Protein 3RUT (pdb70)

Secondary structure (DSSP, 8-state):
---HHHHHHHHHHHHHHTS--S-HHHHTHHHHS---HHHHHHHHHHHHHHHHHHHHHHHHTSTTGGGS-HHHHHHHHHHHHHHHHHHHHHHHHHTT-TTTTHHHHHHHHHTSS--HHHHHHHHHHHHHHHTT---HHHHHHHHHHHHT-TTSTT-S-HHHHHHHHHHHHHHHHHHHHHH--S-TTHHHHHHHHHHHHHHHHHHHHHHHHHHHTTT----HHHHHHTT--/--HHHHHHHT-

Radius of gyration: 17.74 Å; Cα contacts (8 Å, |Δi|>4): 229; chains: 2; bounding box: 47×51×34 Å

Sequence (240 aa):
ELTPDQQTLLHFIMDSYNKQRMPQEITNKILKEEFSAEENFLILTEMATNHVQVLVEFTKKLPGFQTLDHEDQIALLKGSAVEAMFLRSAEIFNKKLPSGHSDLLEERIRNSGISDEYITPMFSFYKSIGELKMTQEEYALLTAIVILSPDRQYIKDREAVEKLQEPLLDVLQKLCKIHQPENPQHFACLLGRLTELRTFNHHHAEMLMSWRVNDHKFTPLLCEIWDVQDHQLLRYLLDK

B-factor: mean 48.4, std 12.81, range [2.0, 88.51]

Organism: Homo sapiens (NCBI:txid9606)

CATH classification: 1.10.565.10

Nearest PDB structures (foldseek):
  3rut-assembly1_A  TM=1.004E+00  e=1.090E-30  Homo sapiens
  3p88-assembly1_A  TM=9.982E-01  e=1.981E-27  Homo sapiens
  3dct-assembly1_A  TM=9.958E-01  e=1.981E-27  Homo sapiens
  3hc6-assembly1_A  TM=9.930E-01  e=3.888E-27  Homo sapiens
  8hd3-assembly1_A  TM=9.584E-01  e=4.403E-26  Homo sapiens

Foldseek 3Di:
DDDPVLVVLLVLLVVLLPPPQPDLVLLCCLPPPDQALASLQVSVLSSLLSVLVSLLSSCVSQPCLVVDDPQQSLQLSLLQSQLLVLLVLLCCQQVVDPSNVNVSNLSSVVRHQFDPVLNVLSVVLSVVVSVLVDDVSLSRLLSNLSSLQLVTPPHDPSVSSVVSNVSSLVSNLVCCVVVPVVDSCSSVVSVVVSVVSVVNSVCVVVRVVSQVVVVHDRDPRVCSSHVVD/DPVVVVVVVVD

Structure (mmCIF, N/CA/C/O backbone):
data_3RUT
#
_entry.id   3RUT
#
_cell.length_a   158.274
_cell.length_b   158.274
_cell.length_c   158.274
_cell.angle_alpha   90.000
_cell.angle_beta   90.000
_cell.angle_gamma   90.000
#
_symmetry.space_group_name_H-M   'F 2 3'
#
lo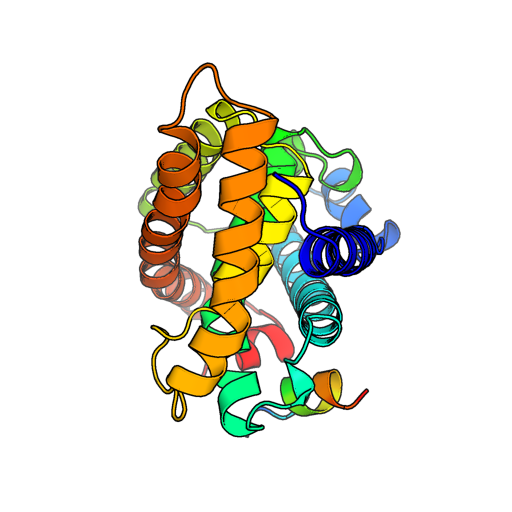op_
_entity.id
_entity.type
_entity.pdbx_description
1 polymer 'Bile acid receptor'
2 polymer 'Nuclear receptor coactivator 1'
3 non-polymer 'SULFATE ION'
4 non-polymer '6-(4-{[3-(2,6-dichlorophenyl)-5-(propan-2-yl)-1,2-oxazol-4-yl]methoxy}phenyl)-1-benzothiophene-3-carboxylic acid'
5 water water
#
loop_
_atom_site.group_PDB
_atom_site.id
_atom_site.type_symbol
_atom_site.label_atom_id
_atom_site.label_alt_id
_atom_site.label_comp_id
_atom_site.label_asym_id
_atom_site.label_entity_id
_atom_site.label_seq_id
_atom_site.pdbx_PDB_ins_code
_atom_site.Cartn_x
_atom_site.Cartn_y
_atom_site.Cartn_z
_atom_site.occupancy
_atom_site.B_iso_or_equiv
_atom_site.auth_seq_id
_atom_site.auth_comp_id
_atom_site.auth_asym_id
_atom_site.auth_atom_id
_atom_site.pdbx_PDB_model_num
ATOM 1 N N . GLU A 1 1 ? -14.981 20.617 -29.912 1.00 88.33 244 GLU A N 1
ATOM 2 C CA . GLU A 1 1 ? -14.687 21.780 -29.028 1.00 88.33 244 GLU A CA 1
ATOM 3 C C . GLU A 1 1 ? -14.168 21.313 -27.667 1.00 88.33 244 GLU A C 1
ATOM 4 O O . GLU A 1 1 ? -14.660 20.323 -27.125 1.00 88.38 244 GLU A O 1
ATOM 6 N N . LEU A 1 2 ? -13.174 22.029 -27.135 1.00 88.31 245 LEU A N 1
ATOM 7 C CA . LEU A 1 2 ? -12.631 21.811 -25.778 1.00 88.31 245 LEU A CA 1
ATOM 8 C C . LEU A 1 2 ? -11.948 20.449 -25.565 1.00 88.15 245 LEU A C 1
ATOM 9 O O . LEU A 1 2 ? -12.601 19.476 -25.190 1.00 88.22 245 LEU A O 1
ATOM 14 N N . THR A 1 3 ? -10.636 20.389 -25.787 1.00 87.95 246 THR A N 1
ATOM 15 C CA . THR A 1 3 ? -9.848 19.201 -25.432 1.00 87.81 246 THR A CA 1
ATOM 16 C C . THR A 1 3 ? -9.313 19.426 -24.012 1.00 87.69 246 THR A C 1
ATOM 17 O O . THR A 1 3 ? -9.451 20.527 -23.479 1.00 87.63 246 THR A O 1
ATOM 21 N N . PRO A 1 4 ? -8.724 18.389 -23.382 1.00 87.62 247 PRO A N 1
ATOM 22 C CA . PRO A 1 4 ? -8.292 18.565 -21.990 1.00 87.55 247 PRO A CA 1
ATOM 23 C C . PRO A 1 4 ? -7.027 19.414 -21.837 1.00 87.40 247 PRO A C 1
ATOM 24 O O . PRO A 1 4 ? -6.905 20.153 -20.857 1.00 87.41 247 PRO A O 1
ATOM 28 N N . ASP A 1 5 ? -6.106 19.311 -22.797 1.00 87.17 248 ASP A N 1
ATOM 29 C CA . ASP A 1 5 ? -4.895 20.143 -22.812 1.00 87.00 248 ASP A CA 1
ATOM 30 C C . ASP A 1 5 ? -5.172 21.600 -23.195 1.00 86.84 248 ASP A C 1
ATOM 31 O O . ASP A 1 5 ? -4.315 22.462 -23.001 1.00 86.79 248 ASP A O 1
ATOM 36 N N . GLN A 1 6 ? -6.355 21.861 -23.750 1.00 86.65 249 GLN A N 1
ATOM 37 C CA . GLN A 1 6 ? -6.777 23.218 -24.109 1.00 86.47 249 GLN A CA 1
ATOM 38 C C . GLN A 1 6 ? -7.561 23.890 -22.979 1.00 86.23 249 GLN A C 1
ATOM 39 O O . GLN A 1 6 ? -7.365 25.075 -22.706 1.00 86.36 249 GLN A O 1
ATOM 45 N N . GLN A 1 7 ? -8.450 23.137 -22.331 1.00 85.88 250 GLN A N 1
ATOM 46 C CA . GLN A 1 7 ? -9.183 23.637 -21.164 1.00 85.55 250 GLN A CA 1
ATOM 47 C C . GLN A 1 7 ? -8.216 23.973 -20.025 1.00 85.19 250 GLN A C 1
ATOM 48 O O . GLN A 1 7 ? -8.468 24.890 -19.240 1.00 85.09 250 GLN A O 1
ATOM 50 N N . THR A 1 8 ? -7.112 23.231 -19.946 1.00 84.76 251 THR A N 1
ATOM 51 C CA . THR A 1 8 ? -6.063 23.515 -18.968 1.00 84.51 251 THR A CA 1
ATOM 52 C C . THR A 1 8 ? -5.261 24.761 -19.363 1.00 84.18 251 THR A C 1
ATOM 53 O O . THR A 1 8 ? -4.967 25.607 -18.515 1.00 84.21 251 THR A O 1
ATOM 57 N N . LEU A 1 9 ? -4.934 24.870 -20.653 1.00 83.70 252 LEU A N 1
ATOM 58 C CA . LEU A 1 9 ? -4.131 25.977 -21.189 1.00 83.21 252 LEU A CA 1
ATOM 59 C C . LEU A 1 9 ? -4.807 27.328 -20.972 1.00 82.73 252 LEU A C 1
ATOM 60 O O . LEU A 1 9 ? -4.139 28.320 -20.693 1.00 82.69 252 LEU A O 1
ATOM 65 N N . LEU A 1 10 ? -6.132 27.349 -21.099 1.00 82.18 253 LEU A N 1
ATOM 66 C CA . LEU A 1 10 ? -6.922 28.573 -20.969 1.00 81.75 253 LEU A CA 1
ATOM 67 C C . LEU A 1 10 ? -7.007 29.089 -19.526 1.00 81.31 253 LEU A C 1
ATOM 68 O O . LEU A 1 10 ? -6.823 30.283 -19.283 1.00 81.30 253 LEU A O 1
ATOM 73 N N . HIS A 1 11 ? -7.288 28.200 -18.574 1.00 80.76 254 HIS A N 1
ATOM 74 C CA . HIS A 1 11 ? -7.517 28.622 -17.186 1.00 80.26 254 HIS A CA 1
ATOM 75 C C . HIS A 1 11 ? -6.214 29.019 -16.481 1.00 79.50 254 HIS A C 1
ATOM 76 O O . HIS A 1 11 ? -6.245 29.763 -15.499 1.00 79.44 254 HIS A O 1
ATOM 83 N N . PHE A 1 12 ? -5.082 28.522 -16.977 1.00 78.55 255 PHE A N 1
ATOM 84 C CA . PHE A 1 12 ? -3.773 29.030 -16.566 1.00 77.84 255 PHE A CA 1
ATOM 85 C C . PHE A 1 12 ? -3.561 30.442 -17.123 1.00 77.18 255 PHE A C 1
ATOM 86 O O . PHE A 1 12 ? -2.997 31.306 -16.448 1.00 77.19 255 PHE A O 1
ATOM 88 N N . ILE A 1 13 ? -4.024 30.669 -18.353 1.00 76.28 256 ILE A N 1
ATOM 89 C CA . ILE A 1 13 ? -3.913 31.979 -19.003 1.00 75.52 256 ILE A CA 1
ATOM 90 C C . ILE A 1 13 ? -4.863 33.019 -18.403 1.00 74.93 256 ILE A C 1
ATOM 91 O O . ILE A 1 13 ? -4.432 34.120 -18.057 1.00 75.05 256 ILE A O 1
ATOM 96 N N . MET A 1 14 ? -6.145 32.680 -18.281 1.00 74.02 257 MET A N 1
ATOM 97 C CA . MET A 1 14 ? -7.121 33.616 -17.714 1.00 73.34 257 MET A CA 1
ATOM 98 C C . MET A 1 14 ? -6.859 33.882 -16.229 1.00 72.69 257 M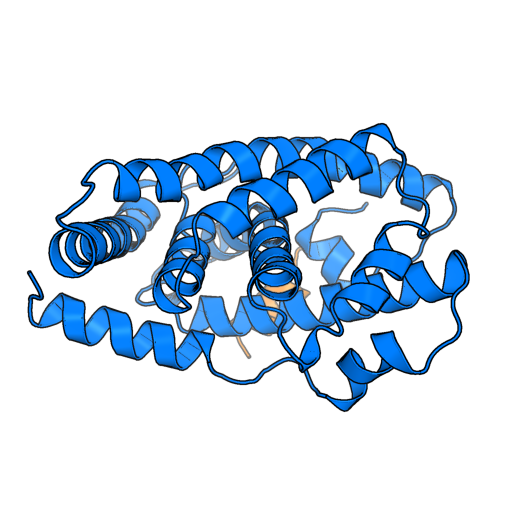ET A C 1
ATOM 99 O O . MET A 1 14 ? -7.344 34.871 -15.681 1.00 72.62 257 MET A O 1
ATOM 104 N N . ASP A 1 15 ? -6.105 32.992 -15.584 1.00 71.88 258 ASP A N 1
ATOM 105 C CA . ASP A 1 15 ? -5.622 33.220 -14.221 1.00 71.23 258 ASP A CA 1
ATOM 106 C C . ASP A 1 15 ? -4.577 34.340 -14.215 1.00 70.22 258 ASP A C 1
ATOM 107 O O . ASP A 1 15 ? -4.682 35.288 -13.433 1.00 70.02 258 ASP A O 1
ATOM 112 N N . SER A 1 16 ? -3.578 34.212 -15.092 1.00 69.08 259 SER A N 1
ATOM 113 C CA . SER A 1 16 ? -2.521 35.221 -15.258 1.00 68.12 259 SER A CA 1
ATOM 114 C C . SER A 1 16 ? -3.070 36.571 -15.703 1.00 67.06 259 SER A C 1
ATOM 115 O O . SER A 1 16 ? -2.652 37.609 -15.195 1.00 66.95 259 SER A O 1
ATOM 118 N N . TYR A 1 17 ? -4.006 36.546 -16.651 1.00 65.87 260 TYR A N 1
ATOM 119 C CA . TYR A 1 17 ? -4.584 37.769 -17.211 1.00 64.98 260 TYR A CA 1
ATOM 120 C C . TYR A 1 17 ? -5.454 38.527 -16.214 1.00 64.44 260 TYR A C 1
ATOM 121 O O . TYR A 1 17 ? -5.727 39.712 -16.402 1.00 64.24 260 TYR A O 1
ATOM 130 N N . ASN A 1 18 ? -5.895 37.843 -15.163 1.00 63.88 261 ASN A N 1
ATOM 131 C CA . ASN A 1 18 ? -6.748 38.460 -14.159 1.00 63.42 261 ASN A CA 1
ATOM 132 C C . ASN A 1 18 ? -5.990 38.812 -12.887 1.00 62.84 261 ASN A C 1
ATOM 133 O O . ASN A 1 18 ? -6.572 39.383 -11.963 1.00 62.79 261 ASN A O 1
ATOM 138 N N . LYS A 1 19 ? -4.701 38.469 -12.836 1.00 62.20 262 LYS A N 1
ATOM 139 C CA . LYS A 1 19 ? -3.851 38.847 -11.711 1.00 61.73 262 LYS A CA 1
ATOM 140 C C . LYS A 1 19 ? -3.795 40.377 -11.642 1.00 61.39 262 LYS A C 1
ATOM 141 O O . LYS A 1 19 ? -2.965 41.011 -12.315 1.00 61.54 262 LYS A O 1
ATOM 143 N N . GLN A 1 20 ? -4.705 40.951 -10.843 1.00 60.68 263 GLN A N 1
ATOM 144 C CA . GLN A 1 20 ? -4.871 42.405 -10.720 1.00 60.00 263 GLN A CA 1
ATOM 145 C C . GLN A 1 20 ? -3.551 43.062 -10.322 1.00 59.31 263 GLN A C 1
ATOM 146 O O . GLN A 1 20 ? -3.199 43.111 -9.140 1.00 59.21 263 GLN A O 1
ATOM 148 N N . ARG A 1 21 ? -2.841 43.570 -11.329 1.00 58.37 264 ARG A N 1
ATOM 149 C CA . ARG A 1 21 ? -1.446 43.965 -11.188 1.00 57.58 264 ARG A CA 1
ATOM 150 C C . ARG A 1 21 ? -1.257 45.473 -11.057 1.00 56.76 264 ARG A C 1
ATOM 151 O O . ARG A 1 21 ? -0.480 45.916 -10.213 1.00 56.78 264 ARG A O 1
ATOM 153 N N . MET A 1 22 ? -1.950 46.254 -11.887 1.00 55.76 265 MET A N 1
ATOM 154 C CA . MET A 1 22 ? -1.844 47.724 -11.832 1.00 54.99 265 MET A CA 1
ATOM 155 C C . MET A 1 22 ? -2.427 48.255 -10.519 1.00 54.11 265 MET A C 1
ATOM 156 O O . MET A 1 22 ? -3.643 48.207 -10.320 1.00 54.08 265 MET A O 1
ATOM 161 N N . PRO A 1 23 ? -1.565 48.766 -9.618 1.00 53.03 266 PRO A N 1
ATOM 162 C CA . PRO A 1 23 ? -2.071 49.224 -8.330 1.00 52.31 266 PRO A CA 1
ATOM 163 C C . PRO A 1 23 ? -3.080 50.355 -8.475 1.00 51.54 266 PRO A C 1
ATOM 164 O O . PRO A 1 23 ? -2.914 51.223 -9.330 1.00 51.34 266 PRO A O 1
ATOM 168 N N . GLN A 1 24 ? -4.111 50.335 -7.636 1.00 50.78 267 GLN A N 1
ATOM 169 C CA . GLN A 1 24 ? -5.178 51.335 -7.686 1.00 50.20 267 GLN A CA 1
ATOM 170 C C . GLN A 1 24 ? -4.630 52.730 -7.384 1.00 49.58 267 GLN A C 1
ATOM 171 O O . GLN A 1 24 ? -5.053 53.715 -7.984 1.00 49.42 267 GLN A O 1
ATOM 177 N N . GLU A 1 25 ? -3.671 52.796 -6.465 1.00 48.95 268 GLU A N 1
ATOM 178 C CA . GLU A 1 25 ? -3.032 54.055 -6.080 1.00 48.60 268 GLU A CA 1
ATOM 179 C C . GLU A 1 25 ? -2.460 54.775 -7.298 1.00 47.76 268 GLU A C 1
ATOM 180 O O . GLU A 1 25 ? -2.533 56.002 -7.392 1.00 47.80 268 GLU A O 1
ATOM 186 N N . ILE A 1 26 ? -1.898 53.998 -8.223 1.00 46.75 269 ILE A N 1
ATOM 187 C CA . ILE A 1 26 ? -1.306 54.527 -9.446 1.00 45.97 269 ILE A CA 1
ATOM 188 C C . ILE A 1 26 ? -2.401 54.918 -10.435 1.00 45.19 269 ILE A C 1
ATOM 189 O O . ILE A 1 26 ? -2.435 56.055 -10.898 1.00 45.07 269 ILE A O 1
ATOM 194 N N . THR A 1 27 ? -3.297 53.980 -10.746 1.00 44.22 270 THR A N 1
ATOM 195 C CA . THR A 1 27 ? -4.322 54.202 -11.777 1.00 43.39 270 THR A CA 1
ATOM 196 C C . THR A 1 27 ? -5.323 55.288 -11.389 1.00 42.58 270 THR A C 1
ATOM 197 O O . THR A 1 27 ? -5.880 55.952 -12.261 1.00 42.48 270 THR A O 1
ATOM 201 N N . ASN A 1 28 ? -5.542 55.476 -10.088 1.00 41.71 271 ASN A N 1
ATOM 202 C CA . ASN A 1 28 ? -6.415 56.552 -9.599 1.00 40.94 271 ASN A CA 1
ATOM 203 C C . ASN A 1 28 ? -6.002 57.924 -10.098 1.00 40.44 271 ASN A C 1
ATOM 204 O O . ASN A 1 28 ? -6.854 58.778 -10.296 1.00 40.56 271 ASN A O 1
ATOM 209 N N . LYS A 1 29 ? -4.702 58.126 -10.303 1.00 39.92 272 LYS A N 1
ATOM 210 C CA . LYS A 1 29 ? -4.166 59.400 -10.800 1.00 39.48 272 LYS A CA 1
ATOM 211 C C . LYS A 1 29 ? -4.807 59.881 -12.107 1.00 38.94 272 LYS A C 1
ATOM 212 O O . LYS A 1 29 ? -4.847 61.075 -12.372 1.00 38.85 272 LYS A O 1
ATOM 218 N N . ILE A 1 30 ? -5.299 58.956 -12.926 1.00 38.46 273 ILE A N 1
ATOM 219 C CA . ILE A 1 30 ? -6.042 59.322 -14.134 1.00 38.07 273 ILE A CA 1
ATOM 220 C C . ILE A 1 30 ? -7.226 60.227 -13.765 1.00 37.91 273 ILE A C 1
ATOM 221 O O . ILE A 1 30 ? -7.552 61.165 -14.488 1.00 37.80 273 ILE A O 1
ATOM 226 N N . LEU A 1 31 ? -7.835 59.951 -12.614 1.00 37.82 274 LEU A N 1
ATOM 227 C CA . LEU A 1 31 ? -8.975 60.710 -12.106 1.00 37.68 274 LEU A CA 1
ATOM 228 C C . LEU A 1 31 ? -8.564 62.019 -11.426 1.00 37.55 274 LEU A C 1
ATOM 229 O O . LEU A 1 31 ? -8.969 63.095 -11.866 1.00 37.62 274 LEU A O 1
ATOM 234 N N . LYS A 1 32 ? -7.752 61.932 -10.371 1.00 37.33 275 LYS A N 1
ATOM 235 C CA . LYS A 1 32 ? -7.573 63.071 -9.449 1.00 37.25 275 LYS A CA 1
ATOM 236 C C . LYS A 1 32 ? -6.636 64.182 -9.905 1.00 37.05 275 LYS A C 1
ATOM 237 O O . LYS A 1 32 ? -6.885 65.340 -9.586 1.00 37.29 275 LYS A O 1
ATOM 243 N N . GLU A 1 33 ? -5.575 63.855 -10.635 1.00 36.88 276 GLU A N 1
ATOM 244 C CA . GLU A 1 33 ? -4.578 64.865 -11.023 1.00 36.90 276 GLU A CA 1
ATOM 245 C C . GLU A 1 33 ? -5.146 65.900 -11.999 1.00 36.89 276 GLU A C 1
ATOM 246 O O . GLU A 1 33 ? -6.212 65.694 -12.599 1.00 36.97 276 GLU A O 1
ATOM 252 N N . GLU A 1 34 ? -4.431 67.012 -12.156 1.00 36.74 277 GLU A N 1
ATOM 253 C CA . GLU A 1 34 ? -4.889 68.090 -13.032 1.00 36.81 277 GLU A CA 1
ATOM 254 C C . GLU A 1 34 ? -4.800 67.666 -14.487 1.00 36.29 277 GLU A C 1
ATOM 255 O O . GLU A 1 34 ? -4.028 66.773 -14.836 1.00 36.26 277 GLU A O 1
ATOM 261 N N . PHE A 1 35 ? -5.593 68.319 -15.327 1.00 35.79 278 PHE A N 1
ATOM 262 C CA . PHE A 1 35 ? -5.606 68.040 -16.753 1.00 35.30 278 PHE A CA 1
ATOM 263 C C . PHE A 1 35 ? -4.860 69.133 -17.487 1.00 35.00 278 PHE A C 1
ATOM 264 O O . PHE A 1 35 ? -5.432 70.156 -17.843 1.00 35.06 278 PHE A O 1
ATOM 272 N N . SER A 1 36 ? -3.565 68.907 -17.679 1.00 34.73 279 SER A N 1
ATOM 273 C CA . SER A 1 36 ? -2.721 69.755 -18.510 1.00 34.38 279 SER A CA 1
ATOM 274 C C . SER A 1 36 ? -1.904 68.867 -19.436 1.00 34.20 279 SER A C 1
ATOM 275 O O . SER A 1 36 ? -1.688 67.690 -19.143 1.00 34.25 279 SER A O 1
ATOM 278 N N . ALA A 1 37 ? -1.453 69.438 -20.549 1.00 33.95 280 ALA A N 1
ATOM 279 C CA . ALA A 1 37 ? -0.604 68.734 -21.509 1.00 33.76 280 ALA A CA 1
ATOM 280 C C . ALA A 1 37 ? 0.606 68.053 -20.847 1.00 33.70 280 ALA A C 1
ATOM 281 O O . ALA A 1 37 ? 0.970 66.937 -21.218 1.00 33.72 280 ALA A O 1
ATOM 283 N N . GLU A 1 38 ? 1.220 68.718 -19.870 1.00 33.54 281 GLU A N 1
ATOM 284 C CA . GLU A 1 38 ? 2.366 68.144 -19.159 1.00 33.39 281 GLU A CA 1
ATOM 285 C C . GLU A 1 38 ? 1.929 67.019 -18.223 1.00 33.19 281 GLU A C 1
ATOM 286 O O . GLU A 1 38 ? 2.480 65.918 -18.270 1.00 33.18 281 GLU A O 1
ATOM 288 N N . GLU A 1 39 ? 0.937 67.293 -17.381 1.00 32.90 282 GLU A N 1
ATOM 289 C CA . GLU A 1 39 ? 0.495 66.323 -16.376 1.00 32.77 282 GLU A CA 1
ATOM 290 C C . GLU A 1 39 ? -0.138 65.086 -17.019 1.00 32.64 282 GLU A C 1
ATOM 291 O O . GLU A 1 39 ? 0.021 63.972 -16.512 1.00 32.45 282 GLU A O 1
ATOM 297 N N . ASN A 1 40 ? -0.853 65.293 -18.127 1.00 32.39 283 ASN A N 1
ATOM 298 C CA . ASN A 1 40 ? -1.408 64.195 -18.914 1.00 32.31 283 ASN A CA 1
ATOM 299 C C . ASN A 1 40 ? -0.315 63.280 -19.469 1.00 32.26 283 ASN A C 1
ATOM 300 O O . ASN A 1 40 ? -0.472 62.062 -19.518 1.00 32.08 283 ASN A O 1
ATOM 305 N N . PHE A 1 41 ? 0.797 63.874 -19.887 1.00 32.34 284 PHE A N 1
ATOM 306 C CA . PHE A 1 41 ? 1.915 63.101 -20.408 1.00 32.32 284 PHE A CA 1
ATOM 307 C C . PHE A 1 41 ? 2.622 62.287 -19.323 1.00 32.32 284 PHE A C 1
ATOM 308 O O . PHE A 1 41 ? 3.032 61.153 -19.576 1.00 32.47 284 PHE A O 1
ATOM 316 N N . LEU A 1 42 ? 2.792 62.867 -18.134 1.00 32.18 285 LEU A N 1
ATOM 317 C CA . LEU A 1 42 ? 3.462 62.165 -17.037 1.00 32.01 285 LEU A CA 1
ATOM 318 C C . LEU A 1 42 ? 2.631 60.986 -16.579 1.00 31.87 285 LEU A C 1
ATOM 319 O O . LEU A 1 42 ? 3.158 59.912 -16.312 1.00 32.05 285 LEU A 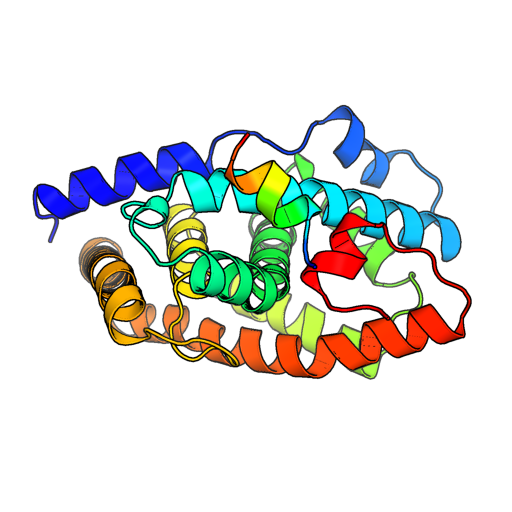O 1
ATOM 324 N N . ILE A 1 43 ? 1.326 61.198 -16.471 1.00 31.76 286 ILE A N 1
ATOM 325 C CA . ILE A 1 43 ? 0.434 60.148 -16.010 1.00 31.66 286 ILE A CA 1
ATOM 326 C C . ILE A 1 43 ? 0.448 58.999 -17.004 1.00 31.58 286 ILE A C 1
ATOM 327 O O . ILE A 1 43 ? 0.587 57.845 -16.612 1.00 31.98 286 ILE A O 1
ATOM 332 N N . LEU A 1 44 ? 0.338 59.311 -18.288 1.00 31.25 287 LEU A N 1
ATOM 333 C CA . LEU A 1 44 ? 0.407 58.277 -19.308 1.00 31.08 287 LEU A CA 1
ATOM 334 C C . LEU A 1 44 ? 1.730 57.525 -19.264 1.00 30.90 287 LEU A C 1
ATOM 335 O O . LEU A 1 44 ? 1.752 56.307 -19.412 1.00 30.99 287 LEU A O 1
ATOM 340 N N . THR A 1 45 ? 2.828 58.249 -19.063 1.00 30.81 288 THR A N 1
ATOM 341 C CA . THR A 1 45 ? 4.148 57.625 -18.934 1.00 30.80 288 THR A CA 1
ATOM 342 C C . THR A 1 45 ? 4.202 56.708 -17.712 1.00 30.80 288 THR A C 1
ATOM 343 O O . THR A 1 45 ? 4.786 55.628 -17.759 1.00 30.47 288 THR A O 1
ATOM 347 N N . GLU A 1 46 ? 3.576 57.146 -16.626 1.00 31.03 289 GLU A N 1
ATOM 348 C CA . GLU A 1 46 ? 3.519 56.358 -15.405 1.00 31.38 289 GLU A CA 1
ATOM 349 C C . GLU A 1 46 ? 2.679 55.094 -15.566 1.00 31.28 289 GLU A C 1
ATOM 350 O O . GLU A 1 46 ? 3.037 54.047 -15.036 1.00 31.49 289 GLU A O 1
ATOM 356 N N . MET A 1 47 ? 1.570 55.187 -16.289 1.00 31.29 290 MET A N 1
ATOM 357 C CA . MET A 1 47 ? 0.743 54.017 -16.553 1.00 31.49 290 MET A CA 1
ATOM 358 C C . MET A 1 47 ? 1.539 52.989 -17.365 1.00 31.71 290 MET A C 1
ATOM 359 O O . MET A 1 47 ? 1.633 51.821 -16.989 1.00 31.77 290 MET A O 1
ATOM 364 N N . ALA A 1 48 ? 2.122 53.446 -18.470 1.00 31.92 291 ALA A N 1
ATOM 365 C CA . ALA A 1 48 ? 2.887 52.594 -19.375 1.00 32.07 291 ALA A CA 1
ATOM 366 C C . ALA A 1 48 ? 4.064 51.884 -18.697 1.00 32.39 291 ALA A C 1
ATOM 367 O O . ALA A 1 48 ? 4.306 50.707 -18.945 1.00 32.45 291 ALA A O 1
ATOM 369 N N . THR A 1 49 ? 4.797 52.597 -17.850 1.00 32.79 292 THR A N 1
ATOM 370 C CA . THR A 1 49 ? 5.980 52.026 -17.202 1.00 33.06 292 THR A CA 1
ATOM 371 C C . THR A 1 49 ? 5.592 50.959 -16.172 1.00 33.62 292 THR A C 1
ATOM 372 O O . THR A 1 49 ? 6.317 49.981 -15.973 1.00 33.49 292 THR A O 1
ATOM 376 N N . ASN A 1 50 ? 4.452 51.157 -15.520 1.00 34.18 293 ASN A N 1
ATOM 377 C CA . ASN A 1 50 ? 3.903 50.148 -14.629 1.00 34.76 293 ASN A CA 1
ATOM 378 C C . ASN A 1 50 ? 3.346 48.969 -15.404 1.00 35.26 293 ASN A C 1
ATOM 379 O O . ASN A 1 50 ? 3.406 47.834 -14.937 1.00 35.52 293 ASN A O 1
ATOM 384 N N . HIS A 1 51 ? 2.799 49.234 -16.587 1.00 35.78 294 HIS A N 1
ATOM 385 C CA . HIS A 1 51 ? 2.200 48.177 -17.392 1.00 36.11 294 HIS A CA 1
ATOM 386 C C . HIS A 1 51 ? 3.270 47.298 -18.024 1.00 36.53 294 HIS A C 1
ATOM 387 O O . HIS A 1 51 ? 3.074 46.094 -18.152 1.00 36.89 294 HIS A O 1
ATOM 394 N N . VAL A 1 52 ? 4.401 47.895 -18.407 1.00 36.91 295 VAL A N 1
ATOM 395 C CA . VAL A 1 52 ? 5.542 47.133 -18.917 1.00 37.12 295 VAL A CA 1
ATOM 396 C C . VAL A 1 52 ? 5.939 46.062 -17.903 1.00 37.87 295 VAL A C 1
ATOM 397 O O . VAL A 1 52 ? 6.348 44.967 -18.280 1.00 37.89 295 VAL A O 1
ATOM 401 N N . GLN A 1 53 ? 5.811 46.380 -16.616 1.00 38.68 296 GLN A N 1
ATOM 402 C CA . GLN A 1 53 ? 6.097 45.416 -15.557 1.00 39.42 296 GLN A CA 1
ATOM 403 C C . GLN A 1 53 ? 5.007 44.351 -15.470 1.00 40.20 296 GLN A C 1
ATOM 404 O O . GLN A 1 53 ? 5.300 43.166 -15.283 1.00 40.21 296 GLN A O 1
ATOM 410 N N . VAL A 1 54 ? 3.751 44.779 -15.592 1.00 41.03 297 VAL A N 1
ATOM 411 C CA . VAL A 1 54 ? 2.623 43.851 -15.548 1.00 41.69 297 VAL A CA 1
ATOM 412 C C . VAL A 1 54 ? 2.725 42.864 -16.705 1.00 42.42 297 VAL A C 1
ATOM 413 O O . VAL A 1 54 ? 2.451 41.680 -16.537 1.00 42.72 297 VAL A O 1
ATOM 417 N N . LEU A 1 55 ? 3.129 43.360 -17.870 1.00 43.24 298 LEU A N 1
ATOM 418 C CA . LEU A 1 55 ? 3.282 42.528 -19.060 1.00 44.08 298 LEU A CA 1
ATOM 419 C C . LEU A 1 55 ? 4.415 41.510 -18.911 1.00 44.64 298 LEU A C 1
ATOM 420 O O . LEU A 1 55 ? 4.274 40.364 -19.326 1.00 44.79 298 LEU A O 1
ATOM 425 N N . VAL A 1 56 ? 5.529 41.927 -18.318 1.00 45.47 299 VAL A N 1
ATOM 426 C CA . VAL A 1 56 ? 6.674 41.036 -18.119 1.00 46.12 299 VAL A CA 1
ATOM 427 C C . VAL A 1 56 ? 6.372 39.917 -17.122 1.00 46.85 299 VAL A C 1
ATOM 428 O O . VAL A 1 56 ? 6.923 38.832 -17.237 1.00 46.91 299 VAL A O 1
ATOM 432 N N . GLU A 1 57 ? 5.517 40.185 -16.138 1.00 47.81 300 GLU A N 1
ATOM 433 C CA . GLU A 1 57 ? 5.067 39.141 -15.219 1.00 48.65 300 GLU A CA 1
ATOM 434 C C . GLU A 1 57 ? 4.098 38.211 -15.940 1.00 49.17 300 GLU A C 1
ATOM 435 O O . GLU A 1 57 ? 4.242 36.992 -15.878 1.00 49.23 300 GLU A O 1
ATOM 441 N N . PHE A 1 58 ? 3.123 38.797 -16.631 1.00 49.87 301 PHE A N 1
ATOM 442 C CA . PHE A 1 58 ? 2.152 38.040 -17.423 1.00 50.43 301 PHE A CA 1
ATOM 443 C C . PHE A 1 58 ? 2.826 37.151 -18.458 1.00 50.87 301 PHE A C 1
ATOM 444 O O . PHE A 1 58 ? 2.448 35.994 -18.615 1.00 51.08 301 PHE A O 1
ATOM 452 N N . THR A 1 59 ? 3.809 37.698 -19.164 1.00 51.45 302 THR A N 1
ATOM 453 C CA . THR A 1 59 ? 4.533 36.954 -20.193 1.00 52.12 302 THR A CA 1
ATOM 454 C C . THR A 1 59 ? 5.378 35.833 -19.587 1.00 52.82 302 THR A C 1
ATOM 455 O O . THR A 1 59 ? 5.608 34.801 -20.221 1.00 52.77 302 THR A O 1
ATOM 459 N N . LYS A 1 60 ? 5.833 36.048 -18.357 1.00 53.73 303 LYS A N 1
ATOM 460 C CA . LYS A 1 60 ? 6.576 35.040 -17.605 1.00 54.39 303 LYS A CA 1
ATOM 461 C C . LYS A 1 60 ? 5.682 33.811 -17.403 1.00 54.89 303 LYS A C 1
ATOM 462 O O . LYS A 1 60 ? 6.086 32.677 -17.675 1.00 55.07 303 LYS A O 1
ATOM 468 N N . LYS A 1 61 ? 4.451 34.056 -16.962 1.00 55.35 304 LYS A N 1
ATOM 469 C CA . LYS A 1 61 ? 3.505 32.988 -16.662 1.00 55.80 304 LYS A CA 1
ATOM 470 C C . LYS A 1 61 ? 2.941 32.298 -17.912 1.00 56.28 304 LYS A C 1
ATOM 471 O O . LYS A 1 61 ? 2.153 31.357 -17.789 1.00 56.41 304 LYS A O 1
ATOM 473 N N . LEU A 1 62 ? 3.330 32.755 -19.104 1.00 56.77 305 LEU A N 1
ATOM 474 C CA . LEU A 1 62 ? 2.938 32.081 -20.344 1.00 57.11 305 LEU A CA 1
ATOM 475 C C . LEU A 1 62 ? 3.656 30.731 -20.474 1.00 57.53 305 LEU A C 1
ATOM 476 O O . LEU A 1 62 ? 4.877 30.660 -20.282 1.00 57.55 305 LEU A O 1
ATOM 481 N N . PRO A 1 63 ? 2.899 29.660 -20.800 1.00 57.95 306 PRO A N 1
ATOM 482 C CA . PRO A 1 63 ? 3.435 28.308 -20.973 1.00 58.13 306 PRO A CA 1
ATOM 483 C C . PRO A 1 63 ? 4.628 28.230 -21.919 1.00 58.44 306 PRO A C 1
ATOM 484 O O . PRO A 1 63 ? 4.519 28.602 -23.084 1.00 58.48 306 PRO A O 1
ATOM 488 N N . GLY A 1 64 ? 5.759 27.758 -21.408 1.00 58.92 307 GLY A N 1
ATOM 489 C CA . GLY A 1 64 ? 6.925 27.467 -22.240 1.00 59.27 307 GLY A CA 1
ATOM 490 C C . GLY A 1 64 ? 7.745 28.672 -22.652 1.00 59.61 307 GLY A C 1
ATOM 491 O O . GLY A 1 64 ? 8.690 28.539 -23.437 1.00 59.65 307 GLY A O 1
ATOM 492 N N . PHE A 1 65 ? 7.402 29.846 -22.123 1.00 60.02 308 PHE A N 1
ATOM 493 C CA . PHE A 1 65 ? 8.126 31.072 -22.451 1.00 60.35 308 PHE A CA 1
ATOM 494 C C . PHE A 1 65 ? 9.550 31.032 -21.905 1.00 60.66 308 PHE A C 1
ATOM 495 O O . PHE A 1 65 ? 10.480 31.523 -22.544 1.00 60.65 308 PHE A O 1
ATOM 503 N N . GLN A 1 66 ? 9.706 30.440 -20.724 1.00 61.06 309 GLN A N 1
ATOM 504 C CA . GLN A 1 66 ? 11.001 30.378 -20.047 1.00 61.35 309 GLN A CA 1
ATOM 505 C C . GLN A 1 66 ? 11.884 29.244 -20.564 1.00 61.27 309 GLN A C 1
ATOM 506 O O . GLN A 1 66 ? 13.056 29.150 -20.197 1.00 61.30 309 GLN A O 1
ATOM 512 N N . THR A 1 67 ? 11.318 28.391 -21.415 1.00 61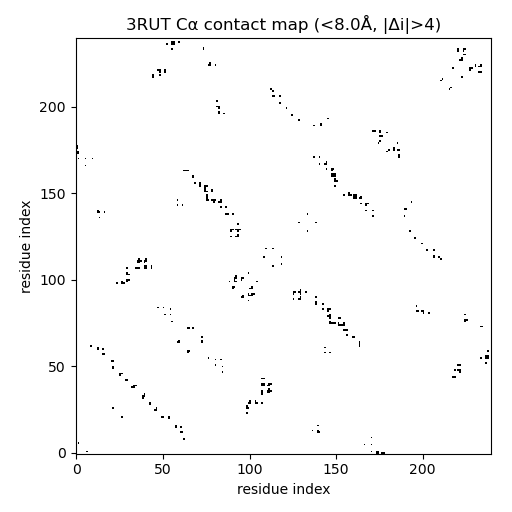.18 310 THR A N 1
ATOM 513 C CA . THR A 1 67 ? 12.082 27.361 -22.108 1.00 61.05 310 THR A CA 1
ATOM 514 C C . THR A 1 67 ? 12.781 27.918 -23.357 1.00 60.91 310 THR A C 1
ATOM 515 O O . THR A 1 67 ? 13.629 27.248 -23.942 1.00 60.90 310 THR A O 1
ATOM 517 N N . LEU A 1 68 ? 12.428 29.140 -23.761 1.00 60.74 311 LEU A N 1
ATOM 518 C CA . LEU A 1 68 ? 13.027 29.782 -24.943 1.00 60.57 311 LEU A CA 1
ATOM 519 C C . LEU A 1 68 ? 14.431 30.328 -24.675 1.00 60.35 311 LEU A C 1
ATOM 520 O O . LEU A 1 68 ? 14.851 30.460 -23.523 1.00 60.35 311 LEU A O 1
ATOM 525 N N . ASP A 1 69 ? 15.142 30.652 -25.755 1.00 60.08 312 ASP A N 1
ATOM 526 C CA . ASP A 1 69 ? 16.451 31.305 -25.676 1.00 59.88 312 ASP A CA 1
ATOM 527 C C . ASP A 1 69 ? 16.315 32.683 -25.019 1.00 59.55 312 ASP A C 1
ATOM 528 O O . ASP A 1 69 ? 15.328 33.392 -25.242 1.00 59.56 312 ASP A O 1
ATOM 533 N N . HIS A 1 70 ? 17.316 33.050 -24.218 1.00 59.03 313 HIS A N 1
ATOM 534 C CA . HIS A 1 70 ? 17.311 34.318 -23.484 1.00 58.58 313 HIS A CA 1
ATOM 535 C C . HIS A 1 70 ? 17.384 35.552 -24.393 1.00 58.02 313 HIS A C 1
ATOM 536 O O . HIS A 1 70 ? 16.737 36.561 -24.114 1.00 57.93 313 HIS A O 1
ATOM 543 N N . GLU A 1 71 ? 18.157 35.478 -25.473 1.00 57.32 314 GLU A N 1
ATOM 544 C CA . GLU A 1 71 ? 18.193 36.571 -26.450 1.00 56.91 314 GLU A CA 1
ATOM 545 C C . GLU A 1 71 ? 16.840 36.735 -27.164 1.00 56.47 314 GLU A C 1
ATOM 546 O O . GLU A 1 71 ? 16.442 37.855 -27.505 1.00 56.62 314 GLU A O 1
ATOM 548 N N . ASP A 1 72 ? 16.143 35.622 -27.389 1.00 55.63 315 ASP A N 1
ATOM 549 C CA . ASP A 1 72 ? 14.821 35.652 -28.016 1.00 54.92 315 ASP A CA 1
ATOM 550 C C . ASP A 1 72 ? 13.748 36.1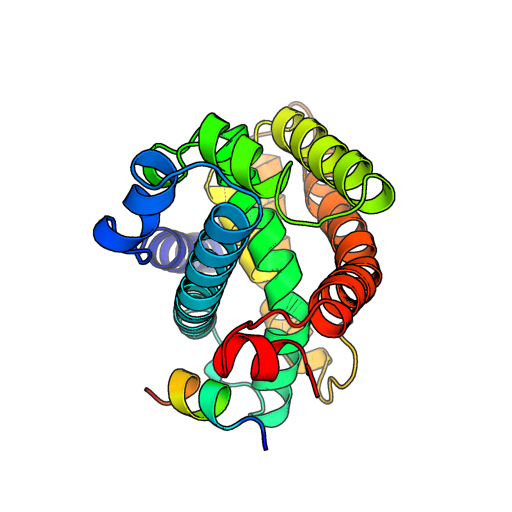87 -27.059 1.00 54.18 315 ASP A C 1
ATOM 551 O O . ASP A 1 72 ? 12.780 36.807 -27.501 1.00 54.27 315 ASP A O 1
ATOM 556 N N . GLN A 1 73 ? 13.915 35.950 -25.758 1.00 53.13 316 GLN A N 1
ATOM 557 C CA . GLN A 1 73 ? 12.947 36.430 -24.761 1.00 52.33 316 GLN A CA 1
ATOM 558 C C . GLN A 1 73 ? 12.821 37.963 -24.747 1.00 51.37 316 GLN A C 1
ATOM 559 O O . GLN A 1 73 ? 11.721 38.491 -24.595 1.00 51.20 316 GLN A O 1
ATOM 565 N N . ILE A 1 74 ? 13.945 38.663 -24.904 1.00 50.20 317 ILE A N 1
ATOM 566 C CA . ILE A 1 74 ? 13.950 40.127 -24.954 1.00 49.29 317 ILE A CA 1
ATOM 567 C C . ILE A 1 74 ? 13.312 40.628 -26.244 1.00 48.39 317 ILE A C 1
ATOM 568 O O . ILE A 1 74 ? 12.495 41.550 -26.216 1.00 48.50 317 ILE A O 1
ATOM 573 N N . ALA A 1 75 ? 13.693 40.017 -27.365 1.00 47.27 318 ALA A N 1
ATOM 574 C CA . ALA A 1 75 ? 13.212 40.418 -28.697 1.00 46.29 318 ALA A CA 1
ATOM 575 C C . ALA A 1 75 ? 11.687 40.436 -28.795 1.00 45.32 318 ALA A C 1
ATOM 576 O O . ALA A 1 75 ? 11.109 41.353 -29.384 1.00 44.87 318 ALA A O 1
ATOM 578 N N . LEU A 1 76 ? 11.055 39.418 -28.212 1.00 44.31 319 LEU A N 1
ATOM 579 C CA . LEU A 1 76 ? 9.598 39.309 -28.174 1.00 43.61 319 LEU A CA 1
ATOM 580 C C . LEU A 1 76 ? 8.981 40.410 -27.327 1.00 43.00 319 LEU A C 1
ATOM 581 O O . LEU A 1 76 ? 7.980 41.011 -27.719 1.00 43.09 319 LEU A O 1
ATOM 586 N N . LEU A 1 77 ? 9.576 40.661 -26.163 1.00 42.26 320 LEU A N 1
ATOM 587 C CA . LEU A 1 77 ? 9.092 41.701 -25.256 1.00 41.66 320 LEU A CA 1
ATOM 588 C C . LEU A 1 77 ? 9.234 43.085 -25.872 1.00 41.23 320 LEU A C 1
ATOM 589 O O . LEU A 1 77 ? 8.319 43.906 -25.774 1.00 41.28 320 LEU A O 1
ATOM 594 N N . LYS A 1 78 ? 10.370 43.339 -26.515 1.00 40.61 321 LYS A N 1
ATOM 595 C CA . LYS A 1 78 ? 10.603 44.631 -27.148 1.00 40.25 321 LYS A CA 1
ATOM 596 C C . LYS A 1 78 ? 9.655 44.863 -28.316 1.00 39.76 321 LYS A C 1
ATOM 597 O O . LYS A 1 78 ? 9.136 45.961 -28.481 1.00 39.82 321 LYS A O 1
ATOM 603 N N . GLY A 1 79 ? 9.422 43.825 -29.112 1.00 39.30 322 GLY A N 1
ATOM 604 C CA . GLY A 1 79 ? 8.565 43.929 -30.290 1.00 38.87 322 GLY A CA 1
ATOM 605 C C . GLY A 1 79 ? 7.078 44.007 -29.988 1.00 38.55 322 GLY A C 1
ATOM 606 O O . GLY A 1 79 ? 6.326 44.647 -30.730 1.00 38.36 322 GLY A O 1
ATOM 607 N N . SER A 1 80 ? 6.652 43.375 -28.895 1.00 38.23 323 SER A N 1
ATOM 608 C CA . SER A 1 80 ? 5.225 43.233 -28.596 1.00 38.09 323 SER A CA 1
ATOM 609 C C . SER A 1 80 ? 4.667 44.186 -27.532 1.00 38.08 323 SER A C 1
ATOM 610 O O . SER A 1 80 ? 3.447 44.370 -27.456 1.00 38.49 323 SER A O 1
ATOM 613 N N . ALA A 1 81 ? 5.529 44.781 -26.709 1.00 37.64 324 ALA A N 1
ATOM 614 C CA . ALA A 1 81 ? 5.055 45.623 -25.609 1.00 37.31 324 ALA A CA 1
ATOM 615 C C . ALA A 1 81 ? 4.073 46.704 -26.077 1.00 36.93 324 ALA A C 1
ATOM 616 O O . ALA A 1 81 ? 3.055 46.934 -25.437 1.00 36.99 324 ALA A O 1
ATOM 618 N N . VAL A 1 82 ? 4.367 47.356 -27.194 1.00 36.54 325 VAL A N 1
ATOM 619 C CA . VAL A 1 82 ? 3.486 48.403 -27.708 1.00 36.34 325 VAL A CA 1
ATOM 620 C C . VAL A 1 82 ? 2.128 47.850 -28.102 1.00 36.33 325 VAL A C 1
ATOM 621 O O . VAL A 1 82 ? 1.102 48.441 -27.790 1.00 36.24 325 VAL A O 1
ATOM 625 N N . GLU A 1 83 ? 2.125 46.718 -28.795 1.00 36.49 326 GLU A N 1
ATOM 626 C CA . GLU A 1 83 ? 0.876 46.106 -29.250 1.00 36.45 326 GLU A CA 1
ATOM 627 C C . GLU A 1 83 ? 0.068 45.592 -28.060 1.00 36.57 326 GLU A C 1
ATOM 628 O O . GLU A 1 83 ? -1.160 45.726 -28.041 1.00 36.95 326 GLU A O 1
ATOM 634 N N . ALA A 1 84 ? 0.752 45.026 -27.065 1.00 36.35 327 ALA A N 1
ATOM 635 C CA . ALA A 1 84 ? 0.097 44.628 -25.823 1.00 36.36 327 ALA A CA 1
ATOM 636 C C . ALA A 1 84 ? -0.575 45.818 -25.148 1.00 36.55 327 ALA A C 1
ATOM 637 O O . ALA A 1 84 ? -1.662 45.686 -24.595 1.00 36.90 327 ALA A O 1
ATOM 639 N N . MET A 1 85 ? 0.067 46.980 -25.205 1.00 36.72 328 MET A N 1
ATOM 640 C CA . MET A 1 85 ? -0.464 48.184 -24.565 1.00 36.88 328 MET A CA 1
ATOM 641 C C . MET A 1 85 ? -1.685 48.739 -25.283 1.00 36.97 328 MET A C 1
ATOM 642 O O . MET A 1 85 ? -2.643 49.139 -24.631 1.00 37.21 328 MET A O 1
ATOM 647 N N . PHE A 1 86 ? -1.651 48.777 -26.614 1.00 37.06 329 PHE A N 1
ATOM 648 C CA . PHE A 1 86 ? -2.828 49.176 -27.398 1.00 37.17 329 PHE A CA 1
ATOM 649 C C . PHE A 1 86 ? -4.0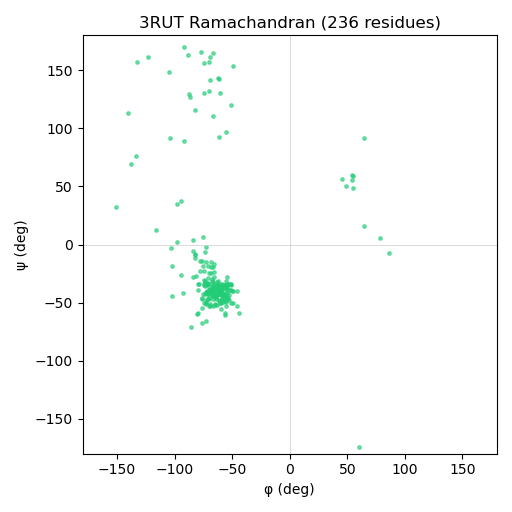15 48.295 -27.044 1.00 37.32 329 PHE A C 1
ATOM 650 O O . PHE A 1 86 ? -5.150 48.772 -26.988 1.00 37.37 329 PHE A O 1
ATOM 658 N N . LEU A 1 87 ? -3.752 47.006 -26.823 1.00 37.40 330 LEU A N 1
ATOM 659 C CA . LEU A 1 87 ? -4.823 46.050 -26.564 1.00 37.47 330 LEU A CA 1
ATOM 660 C C . LEU A 1 87 ? -5.446 46.253 -25.196 1.00 37.52 330 LEU A C 1
ATOM 661 O O . LEU A 1 87 ? -6.665 46.213 -25.065 1.00 37.48 330 LEU A O 1
ATOM 666 N N . ARG A 1 88 ? -4.615 46.481 -24.185 1.00 37.74 331 ARG A N 1
ATOM 667 C CA . ARG A 1 88 ? -5.118 46.681 -22.825 1.00 38.01 331 ARG A CA 1
ATOM 668 C C . ARG A 1 88 ? -5.895 47.991 -22.695 1.00 37.90 331 ARG A C 1
ATOM 669 O O . ARG A 1 88 ? -6.950 48.021 -22.066 1.00 37.94 331 ARG A O 1
ATOM 677 N N . SER A 1 89 ? -5.375 49.061 -23.295 1.00 37.84 332 SER A N 1
ATOM 678 C CA . SER A 1 89 ? -6.069 50.352 -23.326 1.00 37.76 332 SER A CA 1
ATOM 679 C C . SER A 1 89 ? -7.376 50.273 -24.117 1.00 38.07 332 SER A C 1
ATOM 680 O O . SER A 1 89 ? -8.353 50.938 -23.777 1.00 38.02 332 SER A O 1
ATOM 683 N N . ALA A 1 90 ? -7.378 49.473 -25.181 1.00 38.42 333 ALA A N 1
ATOM 684 C CA . ALA A 1 90 ? -8.597 49.179 -25.935 1.00 38.65 333 ALA A CA 1
ATOM 685 C C . ALA A 1 90 ? -9.653 48.536 -25.037 1.00 38.90 333 ALA A C 1
ATOM 686 O O . ALA A 1 90 ? -10.814 48.934 -25.042 1.00 38.93 333 ALA A O 1
ATOM 688 N N . GLU A 1 91 ? -9.241 47.542 -24.264 1.00 39.16 334 GLU A N 1
ATOM 689 C CA . GLU A 1 91 ? -10.138 46.898 -23.323 1.00 39.53 334 GLU A CA 1
ATOM 690 C C . GLU A 1 91 ? -10.689 47.913 -22.325 1.00 40.04 334 GLU A C 1
ATOM 691 O O . GLU A 1 91 ? -11.849 47.820 -21.921 1.00 40.39 334 GLU A O 1
ATOM 697 N N . ILE A 1 92 ? -9.860 48.880 -21.935 1.00 40.50 335 ILE A N 1
ATOM 698 C CA . ILE A 1 92 ? -10.290 49.944 -21.028 1.00 40.76 335 ILE A CA 1
ATOM 699 C C . ILE A 1 92 ? -11.432 50.759 -21.625 1.00 41.01 335 ILE A C 1
ATOM 700 O O . ILE A 1 92 ? -12.447 50.965 -20.972 1.00 40.94 335 ILE A O 1
ATOM 705 N N . PHE A 1 93 ? -11.260 51.216 -22.863 1.00 41.47 336 PHE A N 1
ATOM 706 C CA . PHE A 1 93 ? -12.269 52.057 -23.528 1.00 41.92 336 PHE A CA 1
ATOM 707 C C . PHE A 1 93 ? -13.533 51.295 -23.934 1.00 42.26 336 PHE A C 1
ATOM 708 O O . PHE A 1 93 ? -14.633 51.857 -23.899 1.00 42.48 336 PHE A O 1
ATOM 716 N N . ASN A 1 94 ? -13.374 50.027 -24.316 1.00 42.52 337 ASN A N 1
ATOM 717 C CA . ASN A 1 94 ? -14.480 49.229 -24.852 1.00 42.61 337 ASN A CA 1
ATOM 718 C C . ASN A 1 94 ? -15.380 48.688 -23.755 1.00 42.73 337 ASN A C 1
ATOM 719 O O . ASN A 1 94 ? -16.577 48.965 -23.734 1.00 42.71 337 ASN A O 1
ATOM 724 N N . LYS A 1 95 ? -14.796 47.906 -22.851 1.00 42.97 338 LYS A N 1
ATOM 725 C CA . LYS A 1 95 ? -15.545 47.281 -21.760 1.00 43.18 338 LYS A CA 1
ATOM 726 C C . LYS A 1 95 ? -15.723 48.234 -20.567 1.00 42.94 338 LYS A C 1
ATOM 727 O O . LYS A 1 95 ? -16.278 47.848 -19.535 1.00 43.00 338 LYS A O 1
ATOM 733 N N . LYS A 1 96 ? -15.262 49.478 -20.726 1.00 42.58 339 LYS A N 1
ATOM 734 C CA . LYS A 1 96 ? -15.454 50.542 -19.735 1.00 42.21 339 LYS A CA 1
ATOM 735 C C . LYS A 1 96 ? -14.945 50.125 -18.352 1.00 41.91 339 LYS A C 1
ATOM 736 O O . LYS A 1 96 ? -15.643 50.292 -17.347 1.00 42.12 339 LYS A O 1
ATOM 738 N N . LEU A 1 97 ? -13.722 49.595 -18.313 1.00 41.36 340 LEU A N 1
ATOM 739 C CA . LEU A 1 97 ? -13.126 49.094 -17.073 1.00 40.96 340 LEU A CA 1
ATOM 740 C C . LEU A 1 97 ? -13.012 50.222 -16.038 1.00 40.55 340 LEU A C 1
ATOM 741 O O . LEU A 1 97 ? -12.519 51.301 -16.356 1.00 40.28 340 LEU A O 1
ATOM 746 N N . PRO A 1 98 ? -13.476 49.974 -14.799 1.00 40.28 341 PRO A N 1
ATOM 747 C CA . PRO A 1 98 ? -13.488 51.012 -13.763 1.00 40.14 341 PRO A CA 1
ATOM 748 C C . PRO A 1 98 ? -12.104 51.533 -13.357 1.00 39.95 341 PRO A C 1
ATOM 749 O O . PRO A 1 98 ? -11.977 52.706 -12.997 1.00 39.86 341 PRO A O 1
ATOM 753 N N . SER A 1 99 ? -11.088 50.670 -13.414 1.00 39.74 342 SER A N 1
ATOM 754 C CA . SER A 1 99 ? -9.709 51.067 -13.111 1.00 39.58 342 SER A CA 1
ATOM 755 C C . SER A 1 99 ? -9.066 51.866 -14.249 1.00 39.36 342 SER A C 1
ATOM 756 O O . SER A 1 99 ? -8.009 52.474 -14.064 1.00 39.52 342 SER A O 1
ATOM 759 N N . GLY A 1 100 ? -9.688 51.844 -15.424 1.00 38.99 343 GLY A N 1
ATOM 760 C CA . GLY A 1 100 ? -9.203 52.599 -16.568 1.00 38.72 343 GLY A CA 1
ATOM 761 C C . GLY A 1 100 ? -9.664 54.047 -16.581 1.00 38.51 343 GLY A C 1
ATOM 762 O O . GLY A 1 100 ? -8.983 54.911 -17.142 1.00 38.51 343 GLY A O 1
ATOM 763 N N . HIS A 1 101 ? -10.823 54.315 -15.979 1.00 38.14 344 HIS A N 1
ATOM 764 C CA . HIS A 1 101 ? -11.386 55.662 -15.953 1.00 37.91 344 HIS A CA 1
ATOM 765 C C . HIS A 1 101 ? -11.473 56.178 -17.386 1.00 37.75 344 HIS A C 1
ATOM 766 O O . HIS A 1 101 ? -10.884 57.202 -17.735 1.00 37.66 344 HIS A O 1
ATOM 773 N N . SER A 1 102 ? -12.224 55.440 -18.201 1.00 37.60 345 SER A N 1
ATOM 774 C CA . SER A 1 102 ? -12.195 55.563 -19.659 1.00 37.53 345 SER A CA 1
ATOM 775 C C . SER A 1 102 ? -12.190 56.998 -20.185 1.00 37.28 345 SER A C 1
ATOM 776 O O . SER A 1 102 ? -11.264 57.392 -20.893 1.00 37.32 345 SER A O 1
ATOM 779 N N . ASP A 1 103 ? -13.218 57.771 -19.846 1.00 36.97 346 ASP A N 1
ATOM 780 C CA . ASP A 1 103 ? -13.385 59.107 -20.425 1.00 36.79 346 ASP A CA 1
ATOM 781 C C . ASP A 1 103 ? -12.195 60.002 -20.128 1.00 36.14 346 ASP A C 1
ATOM 782 O O . ASP A 1 103 ? -11.709 60.707 -21.012 1.00 36.32 346 ASP A O 1
ATOM 787 N N . LEU A 1 104 ? -11.719 59.951 -18.887 1.00 35.25 347 LEU A N 1
ATOM 788 C CA . LEU A 1 104 ? -10.602 60.781 -18.452 1.00 34.36 347 LEU A CA 1
ATOM 789 C C . LEU A 1 104 ? -9.290 60.307 -19.048 1.00 33.81 347 LEU A C 1
ATOM 790 O O . LEU A 1 104 ? -8.470 61.125 -19.446 1.00 33.75 347 LEU A O 1
ATOM 795 N N . LEU A 1 105 ? -9.095 58.993 -19.125 1.00 33.31 348 LEU A N 1
ATOM 796 C CA . LEU A 1 105 ? -7.935 58.446 -19.829 1.00 32.92 348 LEU A CA 1
ATOM 797 C C . LEU A 1 105 ? -7.935 58.888 -21.289 1.00 32.66 348 LEU A C 1
ATOM 798 O O . LEU A 1 105 ? -6.872 59.127 -21.862 1.00 32.67 348 LEU A O 1
ATOM 803 N N . GLU A 1 106 ? -9.118 59.018 -21.886 1.00 32.38 349 GLU A N 1
ATOM 804 C CA . GLU A 1 106 ? -9.208 59.512 -23.259 1.00 32.37 349 GLU A CA 1
ATOM 805 C C . GLU A 1 106 ? -8.817 60.980 -23.352 1.00 32.41 349 GLU A C 1
ATOM 806 O O . GLU A 1 106 ? -8.148 61.381 -24.301 1.00 32.35 349 GLU A O 1
ATOM 812 N N . GLU A 1 107 ? -9.243 61.776 -22.372 1.00 32.59 350 GLU A N 1
ATOM 813 C CA . GLU A 1 107 ? -8.917 63.205 -22.333 1.00 32.58 350 GLU A CA 1
ATOM 814 C C . GLU A 1 107 ? -7.418 63.434 -22.225 1.00 32.53 350 GLU A C 1
ATOM 815 O O . GLU A 1 107 ? -6.884 64.364 -22.843 1.00 32.52 350 GLU A O 1
ATOM 821 N N . ARG A 1 108 ? -6.747 62.583 -21.450 1.00 32.41 351 ARG A N 1
ATOM 822 C CA . ARG A 1 108 ? -5.301 62.698 -21.255 1.00 32.45 351 ARG A CA 1
ATOM 823 C C . ARG A 1 108 ? -4.534 62.340 -22.520 1.00 32.34 351 ARG A C 1
ATOM 824 O O . ARG A 1 108 ? -3.636 63.070 -22.921 1.00 32.35 351 ARG A O 1
ATOM 832 N N . ILE A 1 109 ? -4.893 61.226 -23.150 1.00 32.28 352 ILE A N 1
ATOM 833 C CA . ILE A 1 109 ? -4.277 60.841 -24.416 1.00 32.14 352 ILE A CA 1
ATOM 834 C C . ILE A 1 109 ? -4.478 61.941 -25.458 1.00 32.35 352 ILE A C 1
ATOM 835 O O . ILE A 1 109 ? -3.531 62.318 -26.150 1.00 32.64 352 ILE A O 1
ATOM 840 N N . ARG A 1 110 ? -5.700 62.473 -25.545 1.00 32.45 353 ARG A N 1
ATOM 841 C CA . ARG A 1 110 ? -6.044 63.491 -26.553 1.00 32.48 353 ARG A CA 1
ATOM 842 C C . ARG A 1 110 ? -5.368 64.848 -26.340 1.00 32.59 353 ARG A C 1
ATOM 843 O O . ARG A 1 110 ? -5.366 65.682 -27.241 1.00 32.43 353 ARG A O 1
ATOM 851 N N . ASN A 1 111 ? -4.816 65.077 -25.153 1.00 32.92 354 ASN A N 1
ATOM 852 C CA . ASN A 1 111 ? -4.013 66.268 -24.896 1.00 33.20 354 ASN A CA 1
ATOM 853 C C . ASN A 1 111 ? -2.734 65.876 -24.164 1.00 33.42 354 ASN A C 1
ATOM 854 O O . ASN A 1 111 ? -2.616 66.048 -22.954 1.00 33.36 354 ASN A O 1
ATOM 859 N N . SER A 1 112 ? -1.791 65.318 -24.915 1.00 33.87 355 SER A N 1
ATOM 860 C CA . SER A 1 112 ? -0.500 64.915 -24.364 1.00 34.14 355 SER A CA 1
ATOM 861 C C . SER A 1 112 ? 0.613 64.989 -25.407 1.00 34.55 355 SER A C 1
ATOM 862 O O . SER A 1 112 ? 1.548 64.198 -25.375 1.00 34.79 355 SER A O 1
ATOM 865 N N . GLY A 1 113 ? 0.511 65.942 -26.330 1.00 35.07 356 GLY A N 1
ATOM 866 C CA . GLY A 1 113 ? 1.549 66.155 -27.341 1.00 35.49 356 GLY A CA 1
ATOM 867 C C . GLY A 1 113 ? 1.445 65.303 -28.595 1.00 35.89 356 GLY A C 1
ATOM 868 O O . GLY A 1 113 ? 2.188 65.526 -29.551 1.00 35.95 356 GLY A O 1
ATOM 869 N N . ILE A 1 114 ? 0.526 64.338 -28.601 1.00 36.44 357 ILE A N 1
ATOM 870 C CA . ILE A 1 114 ? 0.341 63.447 -29.744 1.00 36.75 357 ILE A CA 1
ATOM 871 C C . ILE A 1 114 ? -0.359 64.198 -30.874 1.00 37.49 357 ILE A C 1
ATOM 872 O O . ILE A 1 114 ? -1.389 64.834 -30.658 1.00 37.66 357 ILE A O 1
ATOM 877 N N . SER A 1 115 ? 0.201 64.109 -32.076 1.00 38.37 358 SER A N 1
ATOM 878 C CA . SER A 1 115 ? -0.359 64.763 -33.258 1.00 39.02 358 SER A CA 1
ATOM 879 C C . SER A 1 115 ? -1.678 64.121 -33.685 1.00 39.77 358 SER A C 1
ATOM 880 O O . SER A 1 115 ? -1.981 62.994 -33.298 1.00 39.97 358 SER A O 1
ATOM 883 N N . ASP A 1 116 ? -2.454 64.849 -34.486 1.00 40.67 359 ASP A N 1
ATOM 884 C CA . ASP A 1 116 ? -3.741 64.358 -34.998 1.00 41.34 359 ASP A CA 1
ATOM 885 C C . ASP A 1 116 ? -3.571 63.154 -35.927 1.00 41.68 359 ASP A C 1
ATOM 886 O O . ASP A 1 116 ? -4.394 62.233 -35.911 1.00 41.59 359 ASP A O 1
ATOM 891 N N . GLU A 1 117 ? -2.504 63.173 -36.729 1.00 42.16 360 GLU A N 1
ATOM 892 C CA . GLU A 1 117 ? -2.157 62.054 -37.618 1.00 42.49 360 GLU A CA 1
ATOM 893 C C . GLU A 1 117 ? -2.249 60.703 -36.914 1.00 42.59 360 GLU A C 1
ATOM 894 O O . GLU A 1 117 ? -2.703 59.728 -37.509 1.00 42.65 360 GLU A O 1
ATOM 904 N N . TYR A 1 118 ? -1.810 60.658 -35.654 1.00 42.68 361 TYR A N 1
ATOM 905 C CA . TYR A 1 118 ? -1.782 59.421 -34.865 1.00 42.76 361 TYR A CA 1
ATOM 906 C C . TYR A 1 118 ? -3.025 59.228 -33.991 1.00 42.47 361 TYR A C 1
ATOM 907 O O . TYR A 1 118 ? -3.389 58.098 -33.678 1.00 42.51 361 TYR A O 1
ATOM 916 N N . ILE A 1 119 ? -3.677 60.321 -33.608 1.00 42.24 362 ILE A N 1
ATOM 917 C CA . ILE A 1 119 ? -4.863 60.253 -32.754 1.00 42.06 362 ILE A CA 1
ATOM 918 C C . ILE A 1 119 ? -6.078 59.712 -33.500 1.00 42.13 362 ILE A C 1
ATOM 919 O O . ILE A 1 119 ? -6.833 58.908 -32.948 1.00 42.26 362 ILE A O 1
ATOM 924 N N . THR A 1 120 ? -6.268 60.150 -34.744 1.00 42.12 363 THR A N 1
ATOM 925 C CA . THR A 1 120 ? -7.418 59.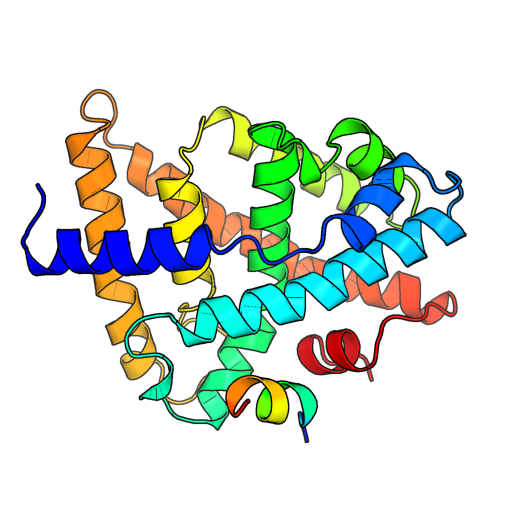712 -35.543 1.00 42.20 363 THR A CA 1
ATOM 926 C C . THR A 1 120 ? -7.444 58.189 -35.751 1.00 42.09 363 THR A C 1
ATOM 927 O O . THR A 1 120 ? -8.433 57.543 -35.397 1.00 42.07 363 THR A O 1
ATOM 931 N N . PRO A 1 121 ? -6.360 57.607 -36.302 1.00 42.11 364 PRO A N 1
ATOM 932 C CA . PRO A 1 121 ? -6.319 56.150 -36.454 1.00 42.16 364 PRO A CA 1
ATOM 933 C C . PRO A 1 121 ? -6.428 55.414 -35.121 1.00 42.19 364 PRO A C 1
ATOM 934 O O . PRO A 1 121 ? -7.042 54.349 -35.037 1.00 42.17 364 PRO A O 1
ATOM 938 N N . MET A 1 122 ? -5.824 55.991 -34.091 1.00 42.27 365 MET A N 1
ATOM 939 C CA . MET A 1 122 ? -5.810 55.388 -32.772 1.00 42.31 365 MET A CA 1
ATOM 940 C C . MET A 1 122 ? -7.226 55.120 -32.298 1.00 42.11 365 MET A C 1
ATOM 941 O O . MET A 1 122 ? -7.588 53.985 -32.037 1.00 41.94 365 MET A O 1
ATOM 946 N N . PHE A 1 123 ? -8.039 56.162 -32.217 1.00 42.18 366 PHE A N 1
ATOM 947 C CA . PHE A 1 123 ? -9.388 56.005 -31.683 1.00 42.27 366 PHE A CA 1
ATOM 948 C C . PHE A 1 123 ? -10.345 55.394 -32.691 1.00 42.64 366 PHE A C 1
ATOM 949 O O . PHE A 1 123 ? -11.348 54.790 -32.303 1.00 42.81 366 PHE A O 1
ATOM 957 N N . SER A 1 124 ? -10.024 55.524 -33.977 1.00 42.86 367 SER A N 1
ATOM 958 C CA . SER A 1 124 ? -10.709 54.752 -35.008 1.00 42.98 367 SER A CA 1
ATOM 959 C C . SER A 1 124 ? -10.526 53.260 -34.726 1.00 43.13 367 SER A C 1
ATOM 960 O O . SER A 1 124 ? -11.488 52.491 -34.771 1.00 43.12 367 SER A O 1
ATOM 963 N N . PHE A 1 125 ? -9.291 52.862 -34.423 1.00 43.31 368 PHE A N 1
ATOM 964 C CA . PHE A 1 125 ? -9.000 51.482 -34.036 1.00 43.53 368 PHE A CA 1
ATOM 965 C C . PHE A 1 125 ? -9.788 51.106 -32.785 1.00 43.60 368 PHE A C 1
ATOM 966 O O . PHE A 1 125 ? -10.456 50.081 -32.764 1.00 43.72 368 PHE A O 1
ATOM 974 N N . TYR A 1 126 ? -9.709 51.939 -31.750 1.00 43.82 369 TYR A N 1
ATOM 975 C CA . TYR A 1 126 ? -10.425 51.685 -30.500 1.00 43.94 369 TYR A CA 1
ATOM 976 C C . TYR A 1 126 ? -11.928 51.519 -30.737 1.00 44.23 369 TYR A C 1
ATOM 977 O O . TYR A 1 126 ? -12.560 50.624 -30.166 1.00 44.05 369 TYR A O 1
ATOM 986 N N . LYS A 1 127 ? -12.491 52.392 -31.571 1.00 44.56 370 LYS A N 1
ATOM 987 C CA . LYS A 1 127 ? -13.922 52.361 -31.866 1.00 44.97 370 LYS A CA 1
ATOM 988 C C . LYS A 1 127 ? -14.318 51.046 -32.526 1.00 45.36 370 LYS A C 1
ATOM 989 O O . LYS A 1 127 ? -15.279 50.404 -32.103 1.00 45.48 370 LYS A O 1
ATOM 991 N N . SER A 1 128 ? -13.566 50.646 -33.550 1.00 45.77 371 SER A N 1
ATOM 992 C CA . SER A 1 128 ? -13.915 49.475 -34.353 1.00 46.18 371 SER A CA 1
ATOM 993 C C . SER A 1 128 ? -13.680 48.178 -33.599 1.00 46.23 371 SER A C 1
ATOM 994 O O . SER A 1 128 ? -14.491 47.263 -33.676 1.00 46.39 371 SER A O 1
ATOM 997 N N . ILE A 1 129 ? -12.572 48.093 -32.876 1.00 46.47 372 ILE A N 1
ATOM 998 C CA . ILE A 1 129 ? -12.281 46.895 -32.102 1.00 46.77 372 ILE A CA 1
ATOM 999 C C . ILE A 1 129 ? -13.365 46.628 -31.046 1.00 47.14 372 ILE A C 1
ATOM 1000 O O . ILE A 1 129 ? -13.691 45.474 -30.762 1.00 47.14 372 ILE A O 1
ATOM 1005 N N . GLY A 1 130 ? -13.933 47.696 -30.488 1.00 47.59 373 GLY A N 1
ATOM 1006 C CA . GLY A 1 130 ? -14.978 47.578 -29.472 1.00 47.84 373 GLY A CA 1
ATOM 1007 C C . GLY A 1 130 ? -16.300 47.079 -30.019 1.00 48.10 373 GLY A C 1
ATOM 1008 O O . GLY A 1 130 ? -17.070 46.437 -29.301 1.00 48.13 373 GLY A O 1
ATOM 1009 N N . GLU A 1 131 ? -16.557 47.370 -31.292 1.00 48.40 374 GLU A N 1
ATOM 1010 C CA . GLU A 1 131 ? -17.777 46.924 -31.963 1.00 48.67 374 GLU A CA 1
ATOM 1011 C C . GLU A 1 131 ? -17.765 45.428 -32.295 1.00 48.76 374 GLU A C 1
ATOM 1012 O O . GLU A 1 131 ? -18.772 44.903 -32.755 1.00 48.85 374 GLU A O 1
ATOM 1018 N N . LEU A 1 132 ? -16.638 44.749 -32.070 1.00 48.97 375 LEU A N 1
ATOM 1019 C CA . LEU A 1 132 ? -16.613 43.277 -32.066 1.00 49.14 375 LEU A CA 1
ATOM 1020 C C . LEU A 1 132 ? -17.216 42.695 -30.790 1.00 49.15 375 LEU A C 1
ATOM 1021 O O . LEU A 1 132 ? -17.577 41.520 -30.757 1.00 49.30 375 LEU A O 1
ATOM 1026 N N . LYS A 1 133 ? -17.309 43.509 -29.741 1.00 49.13 376 LYS A N 1
ATOM 1027 C CA . LYS A 1 133 ? -17.824 43.053 -28.459 1.00 49.09 376 LYS A CA 1
ATOM 1028 C C . LYS A 1 133 ? -17.024 41.830 -28.008 1.00 48.98 376 LYS A C 1
ATOM 1029 O O . LYS A 1 133 ? -17.570 40.745 -27.812 1.00 49.08 376 LYS A O 1
ATOM 1031 N N . MET A 1 134 ? -15.716 42.025 -27.873 1.00 48.85 377 MET A N 1
ATOM 1032 C CA . MET A 1 134 ? -14.811 40.976 -27.414 1.00 48.76 377 MET A CA 1
ATOM 1033 C C . MET A 1 134 ? -15.037 40.637 -25.949 1.00 48.63 377 MET A C 1
ATOM 1034 O O . MET A 1 134 ? -15.279 41.519 -25.134 1.00 48.59 377 MET A O 1
ATOM 1039 N N . THR A 1 135 ? -14.944 39.356 -25.622 1.00 48.75 378 THR A N 1
ATOM 1040 C CA . THR A 1 135 ? -15.044 38.909 -24.238 1.00 48.98 378 THR A CA 1
ATOM 1041 C C . THR A 1 135 ? -13.649 38.949 -23.637 1.00 49.12 378 THR A C 1
ATOM 1042 O O . THR A 1 135 ? -12.668 39.007 -24.376 1.00 49.38 378 THR A O 1
ATOM 1046 N N . GLN A 1 136 ? -13.554 38.912 -22.310 1.00 49.17 379 GLN A N 1
ATOM 1047 C CA . GLN A 1 136 ? -12.250 38.954 -21.638 1.00 49.30 379 GLN A CA 1
ATOM 1048 C C . GLN A 1 136 ? -11.325 37.846 -22.152 1.00 49.18 379 GLN A C 1
ATOM 1049 O O . GLN A 1 136 ? -10.118 38.055 -22.302 1.00 49.27 379 GLN A O 1
ATOM 1055 N N . GLU A 1 137 ? -11.898 36.676 -22.425 1.00 48.99 380 GLU A N 1
ATOM 1056 C CA . GLU A 1 137 ? -11.139 35.559 -22.981 1.00 48.90 380 GLU A CA 1
ATOM 1057 C C . GLU A 1 137 ? -10.456 35.974 -24.280 1.00 48.21 380 GLU A C 1
ATOM 1058 O O . GLU A 1 137 ? -9.252 35.764 -24.465 1.00 48.32 380 GLU A O 1
ATOM 1064 N N . GLU A 1 138 ? -11.230 36.590 -25.165 1.00 47.23 381 GLU A N 1
ATOM 1065 C CA . GLU A 1 138 ? -10.718 37.013 -26.462 1.00 46.55 381 GLU A CA 1
ATOM 1066 C C . GLU A 1 138 ? -9.576 38.030 -26.297 1.00 45.75 381 GLU A C 1
ATOM 1067 O O . GLU A 1 138 ? -8.607 37.999 -27.053 1.00 45.57 381 GLU A O 1
ATOM 1073 N N . TYR A 1 139 ? -9.676 38.890 -25.280 1.00 44.84 382 TYR A N 1
ATOM 1074 C CA . TYR A 1 139 ? -8.635 39.884 -24.986 1.00 43.96 382 TYR A CA 1
ATOM 1075 C C . TYR A 1 139 ? -7.337 39.238 -24.506 1.00 43.71 382 TYR A C 1
ATOM 1076 O O . TYR A 1 139 ? -6.254 39.632 -24.927 1.00 43.56 382 TYR A O 1
ATOM 1085 N N . ALA A 1 140 ? -7.447 38.247 -23.629 1.00 43.50 383 ALA A N 1
ATOM 1086 C CA . ALA A 1 140 ? -6.267 37.600 -23.063 1.00 43.45 383 ALA A CA 1
ATOM 1087 C C . ALA A 1 140 ? -5.478 36.865 -24.134 1.00 43.47 383 ALA A C 1
ATOM 1088 O O . ALA A 1 140 ? -4.271 37.056 -24.283 1.00 43.42 383 ALA A O 1
ATOM 1090 N N . LEU A 1 141 ? -6.185 36.030 -24.885 1.00 43.46 384 LEU A N 1
ATOM 1091 C CA . LEU A 1 141 ? -5.566 35.171 -25.889 1.00 43.29 384 LEU A CA 1
ATOM 1092 C C . LEU A 1 141 ? -4.898 35.975 -26.999 1.00 42.78 384 LEU A C 1
ATOM 1093 O O . LEU A 1 141 ? -3.850 35.583 -27.501 1.00 42.64 384 LEU A O 1
ATOM 1098 N N . LEU A 1 142 ? -5.502 37.098 -27.377 1.00 42.33 385 LEU A N 1
ATOM 1099 C CA . LEU A 1 142 ? -4.886 37.984 -28.362 1.00 42.05 385 LEU A CA 1
ATOM 1100 C C . LEU A 1 142 ? -3.572 38.541 -27.831 1.00 41.78 385 LEU A C 1
ATOM 1101 O O . LEU A 1 142 ? -2.579 38.588 -28.554 1.00 41.63 385 LEU A O 1
ATOM 1106 N N . THR A 1 143 ? -3.562 38.950 -26.567 1.00 41.55 386 THR A N 1
ATOM 1107 C CA . THR A 1 143 ? -2.334 39.435 -25.951 1.00 41.41 386 THR A CA 1
ATOM 1108 C C . THR A 1 143 ? -1.234 38.374 -26.056 1.00 41.37 386 THR A C 1
ATOM 1109 O O . THR A 1 143 ? -0.199 38.606 -26.683 1.00 41.50 386 THR A O 1
ATOM 1113 N N . ALA A 1 144 ? -1.476 37.204 -25.474 1.00 41.20 387 ALA A N 1
ATOM 1114 C CA . ALA A 1 144 ? -0.511 36.111 -25.536 1.00 41.10 387 ALA A CA 1
ATOM 1115 C C . ALA A 1 144 ? -0.057 35.830 -26.971 1.00 41.07 387 ALA A C 1
ATOM 1116 O O . ALA A 1 144 ? 1.121 35.562 -27.210 1.00 40.92 387 ALA A O 1
ATOM 1118 N N . ILE A 1 145 ? -0.991 35.901 -27.918 1.00 41.14 388 ILE A N 1
ATOM 1119 C CA . ILE A 1 145 ? -0.680 35.668 -29.330 1.00 41.32 388 ILE A CA 1
ATOM 1120 C C . ILE A 1 145 ? 0.179 36.794 -29.902 1.00 41.63 388 ILE A C 1
ATOM 1121 O O . ILE A 1 145 ? 1.097 36.549 -30.685 1.00 41.64 388 ILE A O 1
ATOM 1126 N N . VAL A 1 146 ? -0.116 38.026 -29.503 1.00 42.05 389 VAL A N 1
ATOM 1127 C CA . VAL A 1 146 ? 0.679 39.178 -29.927 1.00 42.30 389 VAL A CA 1
ATOM 1128 C C . VAL A 1 146 ? 2.097 39.093 -29.367 1.00 42.56 389 VAL A C 1
ATOM 1129 O O . VAL A 1 146 ? 3.064 39.389 -30.069 1.00 42.44 389 VAL A O 1
ATOM 1133 N N . ILE A 1 147 ? 2.212 38.669 -28.112 1.00 43.08 390 ILE A N 1
ATOM 1134 C CA . ILE A 1 147 ? 3.516 38.539 -27.458 1.00 43.56 390 ILE A CA 1
ATOM 1135 C C . ILE A 1 147 ? 4.337 37.398 -28.057 1.00 44.08 390 ILE A C 1
ATOM 1136 O O . ILE A 1 147 ? 5.546 37.529 -28.225 1.00 44.03 390 ILE A O 1
ATOM 1141 N N . LEU A 1 148 ? 3.672 36.296 -28.398 1.00 44.96 391 LEU A N 1
ATOM 1142 C CA . LEU A 1 148 ? 4.340 35.111 -28.944 1.00 45.66 391 LEU A CA 1
ATOM 1143 C C . LEU A 1 148 ? 4.349 35.071 -30.479 1.00 46.29 391 LEU A C 1
ATOM 1144 O O . LEU A 1 148 ? 4.223 34.005 -31.077 1.00 46.44 391 LEU A O 1
ATOM 1149 N N . SER A 1 149 ? 4.513 36.228 -31.114 1.00 47.10 392 SER A N 1
ATOM 1150 C CA . SER A 1 149 ? 4.579 36.296 -32.571 1.00 47.73 392 SER A CA 1
ATOM 1151 C C . SER A 1 149 ? 6.021 36.074 -33.021 1.00 48.33 392 SER A C 1
ATOM 1152 O O . SER A 1 149 ? 6.924 36.753 -32.532 1.00 48.45 392 SER A O 1
ATOM 1155 N N . PRO A 1 150 ? 6.247 35.113 -33.944 1.00 48.94 393 PRO A N 1
ATOM 1156 C CA . PRO A 1 150 ? 7.589 34.851 -34.450 1.00 49.23 393 PRO A CA 1
ATOM 1157 C C . PRO A 1 150 ? 8.022 35.795 -35.565 1.00 49.72 393 PRO A C 1
ATOM 1158 O O . PRO A 1 150 ? 9.190 35.777 -35.945 1.00 49.90 393 PRO A O 1
ATOM 1162 N N . ASP A 1 151 ? 7.108 36.612 -36.083 1.00 50.27 394 ASP A N 1
ATOM 1163 C CA . ASP A 1 151 ? 7.433 37.483 -37.214 1.00 50.89 394 ASP A CA 1
ATOM 1164 C C . ASP A 1 151 ? 8.360 38.627 -36.821 1.00 51.39 394 ASP A C 1
ATOM 1165 O O . ASP A 1 151 ? 8.973 39.235 -37.696 1.00 51.84 394 ASP A O 1
ATOM 1170 N N . ARG A 1 152 ? 8.455 38.925 -35.522 1.00 51.81 395 ARG A N 1
ATOM 1171 C CA . ARG A 1 152 ? 9.247 40.062 -35.034 1.00 52.08 395 ARG A CA 1
ATOM 1172 C C . ARG A 1 152 ? 10.655 40.108 -35.619 1.00 52.62 395 ARG A C 1
ATOM 1173 O O . ARG A 1 152 ? 11.225 39.087 -36.000 1.00 52.49 395 ARG A O 1
ATOM 1181 N N . GLN A 1 153 ? 11.203 41.315 -35.673 1.00 53.44 396 GLN A N 1
ATOM 1182 C CA . GLN A 1 153 ? 12.568 41.534 -36.124 1.00 54.23 396 GLN A CA 1
ATOM 1183 C C . GLN A 1 153 ? 13.550 41.078 -35.043 1.00 54.81 396 GLN A C 1
ATOM 1184 O O . GLN A 1 153 ? 13.202 41.015 -33.862 1.00 54.83 396 GLN A O 1
ATOM 1190 N N . TYR A 1 154 ? 14.770 40.746 -35.462 1.00 55.61 397 TYR A N 1
ATOM 1191 C CA . TYR A 1 154 ? 15.851 40.316 -34.557 1.00 56.18 397 TYR A CA 1
ATOM 1192 C C . TYR A 1 154 ? 15.575 38.992 -33.821 1.00 56.64 397 TYR A C 1
ATOM 1193 O O . TYR A 1 154 ? 16.259 38.677 -32.848 1.00 56.75 397 TYR A O 1
ATOM 1202 N N . ILE A 1 155 ? 14.595 38.217 -34.283 1.00 57.18 398 ILE A N 1
ATOM 1203 C CA . ILE A 1 155 ? 14.284 36.926 -33.670 1.00 57.64 398 ILE A CA 1
ATOM 1204 C C . ILE A 1 155 ? 15.153 35.847 -34.311 1.00 58.04 398 ILE A C 1
ATOM 1205 O O . ILE A 1 155 ? 15.207 35.742 -35.539 1.00 58.09 398 ILE A O 1
ATOM 1210 N N . LYS A 1 156 ? 15.821 35.048 -33.481 1.00 58.38 399 LYS A N 1
ATOM 1211 C CA . LYS A 1 156 ? 16.714 33.996 -33.969 1.00 58.62 399 LYS A CA 1
ATOM 1212 C C . LYS A 1 156 ? 15.933 32.713 -34.251 1.00 58.86 399 LYS A C 1
ATOM 1213 O O . LYS A 1 156 ? 15.746 32.346 -35.409 1.00 59.06 399 LYS A O 1
ATOM 1215 N N . ASP A 1 157 ? 15.471 32.050 -33.191 1.00 59.07 400 ASP A N 1
ATOM 1216 C CA . ASP A 1 157 ? 14.775 30.763 -33.298 1.00 59.19 400 ASP A CA 1
ATOM 1217 C C . ASP A 1 157 ? 13.267 30.985 -33.396 1.00 59.17 400 ASP A C 1
ATOM 1218 O O . ASP A 1 157 ? 12.567 30.991 -32.383 1.00 59.16 400 ASP A O 1
ATOM 1223 N N . ARG A 1 158 ? 12.771 31.145 -34.620 1.00 59.23 401 ARG A N 1
ATOM 1224 C CA . ARG A 1 158 ? 11.361 31.484 -34.846 1.00 59.31 401 ARG A CA 1
ATOM 1225 C C . ARG A 1 158 ? 10.441 30.272 -34.725 1.00 59.25 401 ARG A C 1
ATOM 1226 O O . ARG A 1 158 ? 9.307 30.403 -34.267 1.00 59.09 401 ARG A O 1
ATOM 1234 N N . GLU A 1 159 ? 10.931 29.100 -35.132 1.00 59.34 402 GLU A N 1
ATOM 1235 C CA . GLU A 1 159 ? 10.161 27.854 -35.027 1.00 59.42 402 GLU A CA 1
ATOM 1236 C C . GLU A 1 159 ? 9.824 27.513 -33.573 1.00 59.52 402 GLU A C 1
ATOM 1237 O O . GLU A 1 159 ? 8.734 27.007 -33.285 1.00 59.58 402 GLU A O 1
ATOM 1239 N N . ALA A 1 160 ? 10.758 27.798 -32.665 1.00 59.56 403 ALA A N 1
ATOM 1240 C CA . ALA A 1 160 ? 10.542 27.583 -31.231 1.00 59.53 403 ALA A CA 1
ATOM 1241 C C . ALA A 1 160 ? 9.410 28.452 -30.682 1.00 59.49 403 ALA A C 1
ATOM 1242 O O . ALA A 1 160 ? 8.682 28.027 -29.780 1.00 59.61 403 ALA A O 1
ATOM 1244 N N . VAL A 1 161 ? 9.271 29.665 -31.224 1.00 59.39 404 VAL A N 1
ATOM 1245 C CA . VAL A 1 161 ? 8.185 30.576 -30.839 1.00 59.25 404 VAL A CA 1
ATOM 1246 C C . VAL A 1 161 ? 6.862 30.111 -31.439 1.00 59.19 404 VAL A C 1
ATOM 1247 O O . VAL A 1 161 ? 5.861 29.986 -30.729 1.00 59.06 404 VAL A O 1
ATOM 1251 N N . GLU A 1 162 ? 6.872 29.855 -32.748 1.00 59.16 405 GLU A N 1
ATOM 1252 C CA . GLU A 1 162 ? 5.693 29.358 -33.461 1.00 59.07 405 GLU A CA 1
ATOM 1253 C C . GLU A 1 162 ? 5.104 28.124 -32.773 1.00 59.00 405 GLU A C 1
ATOM 1254 O O . GLU A 1 162 ? 3.887 27.934 -32.774 1.00 58.88 405 GLU A O 1
ATOM 1256 N N . LYS A 1 163 ? 5.974 27.302 -32.182 1.00 58.97 406 LYS A N 1
ATOM 1257 C CA . LYS A 1 163 ? 5.555 26.130 -31.406 1.00 59.01 406 LYS A CA 1
ATOM 1258 C C . LYS A 1 163 ? 4.719 26.500 -30.171 1.00 59.01 406 LYS A C 1
ATOM 1259 O O . LYS A 1 163 ? 3.784 25.783 -29.807 1.00 59.00 406 LYS A O 1
ATOM 1261 N N . LEU A 1 164 ? 5.068 27.614 -29.532 1.00 58.97 407 LEU A N 1
ATOM 1262 C CA . LEU A 1 164 ? 4.338 28.105 -28.362 1.00 58.87 407 LEU A CA 1
ATOM 1263 C C . LEU A 1 164 ? 3.080 28.880 -28.763 1.00 58.75 407 LEU A C 1
ATOM 1264 O O . LEU A 1 164 ? 2.113 28.942 -27.993 1.00 58.78 407 LEU A O 1
ATOM 1269 N N . GLN A 1 165 ? 3.098 29.474 -29.958 1.00 58.54 408 GLN A N 1
ATOM 1270 C CA . GLN A 1 165 ? 1.971 30.273 -30.441 1.00 58.37 408 GLN A CA 1
ATOM 1271 C C . GLN A 1 165 ? 0.823 29.384 -30.894 1.00 58.35 408 GLN A C 1
ATOM 1272 O O . GLN A 1 165 ? -0.325 29.636 -30.535 1.00 58.50 408 GLN A O 1
ATOM 1278 N N . GLU A 1 166 ? 1.145 28.343 -31.667 1.00 58.32 409 GLU A N 1
ATOM 1279 C CA . GLU A 1 166 ? 0.142 27.469 -32.305 1.00 58.22 409 GLU A CA 1
ATOM 1280 C C . GLU A 1 166 ? -0.999 27.026 -31.385 1.00 58.14 409 GLU A C 1
ATOM 1281 O O . GLU A 1 166 ? -2.166 27.192 -31.744 1.00 58.06 409 GLU A O 1
ATOM 1283 N N . PRO A 1 167 ? -0.671 26.459 -30.204 1.00 58.08 410 PRO A N 1
ATOM 1284 C CA . PRO A 1 167 ? -1.688 26.029 -29.240 1.00 58.10 410 PRO A CA 1
ATOM 1285 C C . PRO A 1 167 ? -2.741 27.080 -28.890 1.00 58.19 410 PRO A C 1
ATOM 1286 O O . PRO A 1 167 ? -3.899 26.724 -28.674 1.00 58.41 410 PRO A O 1
ATOM 1290 N N . LEU A 1 168 ? -2.347 28.352 -28.836 1.00 58.15 411 LEU A N 1
ATOM 1291 C CA . LEU A 1 168 ? -3.273 29.434 -28.489 1.00 58.15 411 LEU A CA 1
ATOM 1292 C C . LEU A 1 168 ? -4.197 29.791 -29.653 1.00 58.10 411 LEU A C 1
ATOM 1293 O O . LEU A 1 168 ? -5.406 29.933 -29.472 1.00 57.91 411 LEU A O 1
ATOM 1298 N N . LEU A 1 169 ? -3.623 29.943 -30.843 1.00 58.23 412 LEU A N 1
ATOM 1299 C CA . LEU A 1 169 ? -4.410 30.188 -32.053 1.00 58.42 412 LEU A CA 1
ATOM 1300 C C . LEU A 1 169 ? -5.443 29.086 -32.276 1.00 58.62 412 LEU A C 1
ATOM 1301 O O . LEU A 1 169 ? -6.542 29.350 -32.773 1.00 58.73 412 LEU A O 1
ATOM 1306 N N . ASP A 1 170 ? -5.077 27.855 -31.914 1.00 58.77 413 ASP A N 1
ATOM 1307 C CA . ASP A 1 170 ? -5.995 26.717 -31.959 1.00 58.81 413 ASP A CA 1
ATOM 1308 C C . ASP A 1 170 ? -7.116 26.890 -30.928 1.00 58.93 413 ASP A C 1
ATOM 1309 O O . ASP A 1 170 ? -8.299 26.821 -31.270 1.00 59.06 413 ASP A O 1
ATOM 1314 N N . VAL A 1 171 ? -6.739 27.131 -29.675 1.00 59.02 414 VAL A N 1
ATOM 1315 C CA . VAL A 1 171 ? -7.712 27.346 -28.599 1.00 59.12 414 VAL A CA 1
ATOM 1316 C C . VAL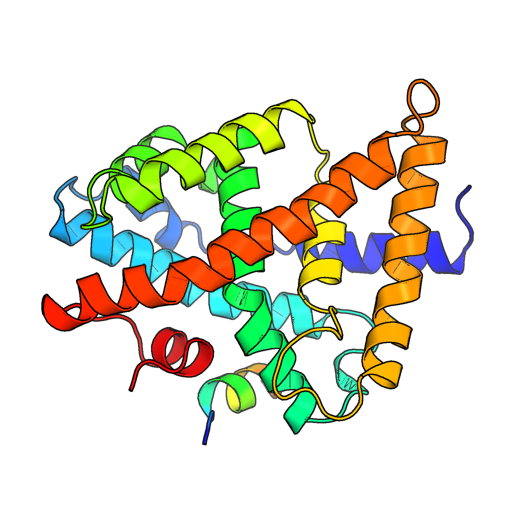 A 1 171 ? -8.698 28.458 -28.947 1.00 59.31 414 VAL A C 1
ATOM 1317 O O . VAL A 1 171 ? -9.905 28.300 -28.776 1.00 59.25 414 VAL A O 1
ATOM 1321 N N . LEU A 1 172 ? -8.173 29.582 -29.431 1.00 59.64 415 LEU A N 1
ATOM 1322 C CA . LEU A 1 172 ? -8.999 30.739 -29.766 1.00 59.86 415 LEU A CA 1
ATOM 1323 C C . LEU A 1 172 ? -10.053 30.392 -30.818 1.00 60.27 415 LEU A C 1
ATOM 1324 O O . LEU A 1 172 ? -11.205 30.821 -30.708 1.00 60.21 415 LEU A O 1
ATOM 1329 N N . GLN A 1 173 ? -9.659 29.624 -31.834 1.00 60.74 416 GLN A N 1
ATOM 1330 C CA . GLN A 1 173 ? -10.585 29.261 -32.905 1.00 61.08 416 GLN A CA 1
ATOM 1331 C C . GLN A 1 173 ? -11.696 28.357 -32.385 1.00 61.52 416 GLN A C 1
ATOM 1332 O O . GLN A 1 173 ? -12.862 28.551 -32.735 1.00 61.64 416 GLN A O 1
ATOM 1338 N N . LYS A 1 174 ? -11.335 27.374 -31.559 1.00 61.94 417 LYS A N 1
ATOM 1339 C CA . LYS A 1 174 ? -12.328 26.492 -30.944 1.00 62.37 417 LYS A CA 1
ATOM 1340 C C . LYS A 1 174 ? -13.371 27.324 -30.189 1.00 62.81 417 LYS A C 1
ATOM 1341 O O . LYS A 1 174 ? -14.577 27.139 -30.382 1.00 62.89 417 LYS A O 1
ATOM 1343 N N . LEU A 1 175 ? -12.897 28.254 -29.358 1.00 63.28 418 LEU A N 1
ATOM 1344 C CA . LEU A 1 175 ? -13.772 29.190 -28.639 1.00 63.68 418 LEU A CA 1
ATOM 1345 C C . LEU A 1 175 ? -14.754 29.912 -29.564 1.00 64.00 418 LEU A C 1
ATOM 1346 O O . LEU A 1 175 ? -15.906 30.136 -29.190 1.00 64.12 418 LEU A O 1
ATOM 1351 N N . CYS A 1 176 ? -14.296 30.283 -30.759 1.00 64.37 419 CYS A N 1
ATOM 1352 C CA . CYS A 1 176 ? -15.162 30.930 -31.749 1.00 64.59 419 CYS A CA 1
ATOM 1353 C C . CYS A 1 176 ? -16.186 29.952 -32.332 1.00 64.97 419 CYS A C 1
ATOM 1354 O O . CYS A 1 176 ? -17.345 30.313 -32.526 1.00 65.05 419 CYS A O 1
ATOM 1357 N N . LYS A 1 177 ? -15.757 28.723 -32.612 1.00 65.30 420 LYS A N 1
ATOM 1358 C CA . LYS A 1 177 ? -16.666 27.689 -33.113 1.00 65.53 420 LYS A CA 1
ATOM 1359 C C . LYS A 1 177 ? -17.715 27.329 -32.053 1.00 65.75 420 LYS A C 1
ATOM 1360 O O . LYS A 1 177 ? -18.880 27.094 -32.386 1.00 65.79 420 LYS A O 1
ATOM 1362 N N . ILE A 1 178 ? -17.296 27.307 -30.785 1.00 65.93 421 ILE A N 1
ATOM 1363 C CA . ILE A 1 178 ? -18.192 27.005 -29.661 1.00 66.03 421 ILE A CA 1
ATOM 1364 C C . ILE A 1 178 ? -19.154 28.159 -29.360 1.00 66.18 421 ILE A C 1
ATOM 1365 O O . ILE A 1 178 ? -20.367 28.022 -29.542 1.00 66.27 421 ILE A O 1
ATOM 1367 N N . HIS A 1 179 ? -18.611 29.292 -28.913 1.00 66.31 422 HIS A N 1
ATOM 1368 C CA . HIS A 1 179 ? -19.429 30.433 -28.470 1.00 66.31 422 HIS A CA 1
ATOM 1369 C C . HIS A 1 179 ? -20.019 31.272 -29.613 1.00 66.31 422 HIS A C 1
ATOM 1370 O O . HIS A 1 179 ? -20.909 32.090 -29.373 1.00 66.36 422 HIS A O 1
ATOM 1377 N N . GLN A 1 180 ? -19.530 31.085 -30.840 1.00 66.22 423 GLN A N 1
ATOM 1378 C CA . GLN A 1 180 ? -20.035 31.847 -31.990 1.00 66.21 423 GLN A CA 1
ATOM 1379 C C . GLN A 1 180 ? -20.229 30.987 -33.251 1.00 66.07 423 GLN A C 1
ATOM 1380 O O . GLN A 1 180 ? -19.495 31.147 -34.235 1.00 66.19 423 GLN A O 1
ATOM 1386 N N . PRO A 1 181 ? -21.220 30.075 -33.233 1.00 65.74 424 PRO A N 1
ATOM 1387 C CA . PRO A 1 181 ? -21.558 29.359 -34.466 1.00 65.44 424 PRO A CA 1
ATOM 1388 C C . PRO A 1 181 ? -22.263 30.257 -35.493 1.00 65.10 424 PRO A C 1
ATOM 1389 O O . PRO A 1 181 ? -22.045 30.103 -36.694 1.00 65.03 424 PRO A O 1
ATOM 1393 N N . GLU A 1 182 ? -23.084 31.194 -35.017 1.00 64.70 425 GLU A N 1
ATOM 1394 C CA . GLU A 1 182 ? -23.837 32.102 -35.895 1.00 64.40 425 GLU A CA 1
ATOM 1395 C C . GLU A 1 182 ? -22.966 32.801 -36.953 1.00 64.02 425 GLU A C 1
ATOM 1396 O O . GLU A 1 182 ? -23.435 33.065 -38.058 1.00 63.94 425 GLU A O 1
ATOM 1398 N N . ASN A 1 183 ? -21.713 33.107 -36.606 1.00 63.64 426 ASN A N 1
ATOM 1399 C CA . ASN A 1 183 ? -20.741 33.648 -37.569 1.00 63.20 426 ASN A CA 1
ATOM 1400 C C . ASN A 1 183 ? -19.337 33.054 -37.365 1.00 62.74 426 ASN A C 1
ATOM 1401 O O . ASN A 1 183 ? -18.697 33.307 -36.344 1.00 62.53 426 ASN A O 1
ATOM 1406 N N . PRO A 1 184 ? -18.858 32.255 -38.340 1.00 62.32 427 PRO A N 1
ATOM 1407 C CA . PRO A 1 184 ? -17.516 31.664 -38.265 1.00 61.88 427 PRO A CA 1
ATOM 1408 C C . PRO A 1 184 ? -16.394 32.591 -38.762 1.00 61.30 427 PRO A C 1
ATOM 1409 O O . PRO A 1 184 ? -15.214 32.254 -38.630 1.00 61.21 427 PRO A O 1
ATOM 1413 N N . GLN A 1 185 ? -16.759 33.755 -39.303 1.00 60.59 428 GLN A N 1
ATOM 1414 C CA . GLN A 1 185 ? -15.778 34.780 -39.674 1.00 60.08 428 GLN A CA 1
ATOM 1415 C C . GLN A 1 185 ? -15.230 35.534 -38.452 1.00 59.43 428 GLN A C 1
ATOM 1416 O O . GLN A 1 185 ? -14.483 36.507 -38.601 1.00 59.27 428 GLN A O 1
ATOM 1422 N N . HIS A 1 186 ? -15.598 35.083 -37.253 1.00 58.66 429 HIS A N 1
ATOM 1423 C CA . HIS A 1 186 ? -15.205 35.749 -36.018 1.00 58.02 429 HIS A CA 1
ATOM 1424 C C . HIS A 1 186 ? -13.726 35.535 -35.708 1.00 57.31 429 HIS A C 1
ATOM 1425 O O . HIS A 1 186 ? -13.046 36.461 -35.268 1.00 57.27 429 HIS A O 1
ATOM 1432 N N . PHE A 1 187 ? -13.231 34.321 -35.938 1.00 56.34 430 PHE A N 1
ATOM 1433 C CA . PHE A 1 187 ? -11.808 34.035 -35.751 1.00 55.65 430 PHE A CA 1
ATOM 1434 C C . PHE A 1 187 ? -10.941 34.973 -36.601 1.00 54.96 430 PHE A C 1
ATOM 1435 O O . PHE A 1 187 ? -9.935 35.486 -36.121 1.00 54.95 430 PHE A O 1
ATOM 1443 N N . ALA A 1 188 ? -11.347 35.207 -37.849 1.00 54.09 431 ALA A N 1
ATOM 1444 C CA . ALA A 1 188 ? -10.599 36.072 -38.766 1.00 53.43 431 ALA A CA 1
ATOM 1445 C C . ALA A 1 188 ? -10.678 37.545 -38.378 1.00 52.90 431 ALA A C 1
ATOM 1446 O O . ALA A 1 188 ? -9.733 38.296 -38.609 1.00 52.90 431 ALA A O 1
ATOM 1448 N N . CYS A 1 189 ? -11.806 37.962 -37.810 1.00 52.27 432 CYS A N 1
ATOM 1449 C CA . CYS A 1 189 ? -11.930 39.314 -37.259 1.00 51.79 432 CYS A CA 1
ATOM 1450 C C . CYS A 1 189 ? -10.951 39.542 -36.112 1.00 51.05 432 CYS A C 1
ATOM 1451 O O . CYS A 1 189 ? -10.316 40.594 -36.032 1.00 51.11 432 CYS A O 1
ATOM 1454 N N . LEU A 1 190 ? -10.828 38.550 -35.236 1.00 50.08 433 LEU A N 1
ATOM 1455 C CA . LEU A 1 190 ? -9.902 38.635 -34.119 1.00 49.34 433 LEU A CA 1
ATOM 1456 C C . LEU A 1 190 ? -8.453 38.690 -34.604 1.00 48.78 433 LEU A C 1
ATOM 1457 O O . LEU A 1 190 ? -7.669 39.508 -34.128 1.00 48.83 433 LEU A O 1
ATOM 1462 N N . LEU A 1 191 ? -8.105 37.832 -35.559 1.00 48.10 434 LEU A N 1
ATOM 1463 C CA . LEU A 1 191 ? -6.748 37.800 -36.110 1.00 47.49 434 LEU A CA 1
ATOM 1464 C C . LEU A 1 191 ? -6.442 39.024 -36.961 1.00 47.02 434 LEU A C 1
ATOM 1465 O O . LEU A 1 191 ? -5.276 39.389 -37.127 1.00 46.88 434 LEU A O 1
ATOM 1470 N N . GLY A 1 192 ? -7.490 39.647 -37.500 1.00 46.48 435 GLY A N 1
ATOM 1471 C CA . GLY A 1 192 ? -7.352 40.864 -38.295 1.00 46.06 435 GLY A CA 1
ATOM 1472 C C . GLY A 1 192 ? -6.700 42.002 -37.536 1.00 45.70 435 GLY A C 1
ATOM 1473 O O . GLY A 1 192 ? -5.960 42.802 -38.112 1.00 45.63 435 GLY A O 1
ATOM 1474 N N . ARG A 1 193 ? -6.973 42.068 -36.237 1.00 45.28 436 ARG A N 1
ATOM 1475 C CA . ARG A 1 193 ? -6.422 43.112 -35.381 1.00 45.05 436 ARG A CA 1
ATOM 1476 C C . ARG A 1 193 ? -4.916 42.997 -35.175 1.00 44.58 436 ARG A C 1
ATOM 1477 O O . ARG A 1 193 ? -4.260 43.996 -34.887 1.00 44.54 436 ARG A O 1
ATOM 1485 N N . LEU A 1 194 ? -4.368 41.791 -35.325 1.00 44.13 437 LEU A N 1
ATOM 1486 C CA . LEU A 1 194 ? -2.918 41.596 -35.247 1.00 43.71 437 LEU A CA 1
ATOM 1487 C C . LEU A 1 194 ? -2.210 42.439 -36.301 1.00 43.44 437 LEU A C 1
ATOM 1488 O O . LEU A 1 194 ? -1.167 43.027 -36.031 1.00 43.59 437 LEU A O 1
ATOM 1493 N N . THR A 1 195 ? -2.780 42.496 -37.499 1.00 43.07 438 THR A N 1
ATOM 1494 C CA . THR A 1 195 ? -2.202 43.282 -38.577 1.00 42.81 438 THR A CA 1
ATOM 1495 C C . THR A 1 195 ? -2.437 44.770 -38.352 1.00 42.99 438 THR A C 1
ATOM 1496 O O . THR A 1 195 ? -1.598 45.590 -38.711 1.00 43.14 438 THR A O 1
ATOM 1500 N N . GLU A 1 196 ? -3.582 45.122 -37.775 1.00 43.15 439 GLU A N 1
ATOM 1501 C CA . GLU A 1 196 ? -3.889 46.521 -37.486 1.00 43.31 439 GLU A CA 1
ATOM 1502 C C . GLU A 1 196 ? -2.932 47.045 -36.418 1.00 43.25 439 GLU A C 1
ATOM 1503 O O . GLU A 1 196 ? -2.359 48.127 -36.555 1.00 43.14 439 GLU A O 1
ATOM 1509 N N . LEU A 1 197 ? -2.759 46.253 -35.364 1.00 43.29 440 LEU A N 1
ATOM 1510 C CA . LEU A 1 197 ? -1.796 46.541 -34.309 1.00 43.36 440 LEU A CA 1
ATOM 1511 C C . LEU A 1 197 ? -0.389 46.786 -34.840 1.00 43.78 440 LEU A C 1
ATOM 1512 O O . LEU A 1 197 ? 0.344 47.587 -34.277 1.00 43.88 440 LEU A O 1
ATOM 1517 N N . ARG A 1 198 ? -0.014 46.086 -35.910 1.00 44.43 441 ARG A N 1
ATOM 1518 C CA . ARG A 1 198 ? 1.294 46.269 -36.552 1.00 44.91 441 ARG A CA 1
ATOM 1519 C C . ARG A 1 198 ? 1.472 47.655 -37.161 1.00 45.10 441 ARG A C 1
ATOM 1520 O O . ARG A 1 198 ? 2.537 48.255 -37.036 1.00 45.17 441 ARG A O 1
ATOM 1528 N N . THR A 1 199 ? 0.441 48.163 -37.826 1.00 45.34 442 THR A N 1
ATOM 1529 C CA . THR A 1 199 ? 0.520 49.492 -38.417 1.00 45.74 442 THR A CA 1
ATOM 1530 C C . THR A 1 199 ? 0.849 50.530 -37.354 1.00 45.91 442 THR A C 1
ATOM 1531 O O . THR A 1 199 ? 1.554 51.501 -37.631 1.00 45.97 442 THR A O 1
ATOM 1535 N N . PHE A 1 200 ? 0.332 50.321 -36.144 1.00 46.11 443 PHE A N 1
ATOM 1536 C CA . PHE A 1 200 ? 0.561 51.245 -35.039 1.00 46.43 443 PHE A CA 1
ATOM 1537 C C . PHE A 1 200 ? 1.958 51.105 -34.470 1.00 46.38 443 PHE A C 1
ATOM 1538 O O . PHE A 1 200 ? 2.618 52.104 -34.185 1.00 46.26 443 PHE A O 1
ATOM 1546 N N . ASN A 1 201 ? 2.408 49.865 -34.319 1.00 46.56 444 ASN A N 1
ATOM 1547 C CA . ASN A 1 201 ? 3.785 49.589 -33.923 1.00 46.72 444 ASN A CA 1
ATOM 1548 C C . ASN A 1 201 ? 4.748 50.386 -34.801 1.00 46.87 444 ASN A C 1
ATOM 1549 O O . ASN A 1 201 ? 5.628 51.096 -34.301 1.00 46.82 444 ASN A O 1
ATOM 1554 N N . HIS A 1 202 ? 4.543 50.287 -36.113 1.00 47.10 445 HIS A N 1
ATOM 1555 C CA . HIS A 1 202 ? 5.370 50.997 -37.086 1.00 47.30 445 HIS A CA 1
ATOM 1556 C C . HIS A 1 202 ? 5.301 52.515 -36.898 1.00 47.31 445 HIS A C 1
ATOM 1557 O O . HIS A 1 202 ? 6.321 53.192 -37.000 1.00 47.70 445 HIS A O 1
ATOM 1564 N N . HIS A 1 203 ? 4.114 53.050 -36.617 1.00 47.18 446 HIS A N 1
ATOM 1565 C CA . HIS A 1 203 ? 3.964 54.498 -36.407 1.00 47.12 446 HIS A CA 1
ATOM 1566 C C . HIS A 1 203 ? 4.534 54.952 -35.061 1.00 46.26 446 HIS A C 1
ATOM 1567 O O . HIS A 1 203 ? 5.036 56.065 -34.944 1.00 46.28 446 HIS A O 1
ATOM 1574 N N . HIS A 1 204 ? 4.464 54.082 -34.058 1.00 45.33 447 HIS A N 1
ATOM 1575 C CA . HIS A 1 204 ? 4.768 54.457 -32.671 1.00 44.42 447 HIS A CA 1
ATOM 1576 C C . HIS A 1 204 ? 6.144 55.104 -32.483 1.00 43.82 447 HIS A C 1
ATOM 1577 O O . HIS A 1 204 ? 6.309 55.984 -31.641 1.00 43.37 447 HIS A O 1
ATOM 1584 N N . ALA A 1 205 ? 7.122 54.668 -33.270 1.00 43.38 448 ALA A N 1
ATOM 1585 C CA . ALA A 1 205 ? 8.475 55.223 -33.194 1.00 42.94 448 ALA A CA 1
ATOM 1586 C C . ALA A 1 205 ? 8.491 56.731 -33.475 1.00 42.46 448 ALA A C 1
ATOM 1587 O O . ALA A 1 205 ? 9.235 57.467 -32.838 1.00 42.18 448 ALA A O 1
ATOM 1589 N N . GLU A 1 206 ? 7.663 57.178 -34.418 1.00 42.04 449 GLU A N 1
ATOM 1590 C CA . GLU A 1 206 ? 7.527 58.605 -34.735 1.00 41.76 449 GLU A CA 1
ATOM 1591 C C . GLU A 1 206 ? 6.958 59.387 -33.548 1.00 41.22 449 GLU A C 1
ATOM 1592 O O . GLU A 1 206 ? 7.451 60.464 -33.221 1.00 41.25 449 GLU A O 1
ATOM 1598 N N . MET A 1 207 ? 5.911 58.857 -32.920 1.00 40.62 450 MET A N 1
ATOM 1599 C CA . MET A 1 207 ? 5.347 59.483 -31.725 1.00 40.28 450 MET A CA 1
ATOM 1600 C C . MET A 1 207 ? 6.440 59.776 -30.702 1.00 40.14 450 MET A C 1
ATOM 1601 O O . MET A 1 207 ? 6.540 60.897 -30.207 1.00 40.41 450 MET A O 1
ATOM 1606 N N . LEU A 1 208 ? 7.265 58.776 -30.402 1.00 39.74 451 LEU A N 1
ATOM 1607 C CA . LEU A 1 208 ? 8.339 58.940 -29.426 1.00 39.40 451 LEU A CA 1
ATOM 1608 C C . LEU A 1 208 ? 9.349 60.002 -29.849 1.00 39.34 451 LEU A C 1
ATOM 1609 O O . LEU A 1 208 ? 9.824 60.766 -29.016 1.00 39.59 451 LEU A O 1
ATOM 1614 N N . MET A 1 209 ? 9.673 60.055 -31.136 1.00 39.25 452 MET A N 1
ATOM 1615 C CA . MET A 1 209 ? 10.592 61.070 -31.655 1.00 39.20 452 MET A CA 1
ATOM 1616 C C . MET A 1 209 ? 10.070 62.478 -31.359 1.00 39.07 452 MET A C 1
ATOM 1617 O O . MET A 1 209 ? 10.800 63.329 -30.843 1.00 38.84 452 MET A O 1
ATOM 1622 N N . SER A 1 210 ? 8.800 62.705 -31.692 1.00 39.02 453 SER A N 1
ATOM 1623 C CA . SER A 1 210 ? 8.130 63.995 -31.462 1.00 38.98 453 SER A CA 1
ATOM 1624 C C . SER A 1 210 ? 8.229 64.445 -30.006 1.00 39.03 453 SER A C 1
ATOM 1625 O O . SER A 1 210 ? 8.508 65.612 -29.719 1.00 38.85 453 SER A O 1
ATOM 1628 N N . TRP A 1 211 ? 7.987 63.505 -29.098 1.00 39.16 454 TRP A N 1
ATOM 1629 C CA . TRP A 1 211 ? 8.144 63.745 -27.677 1.00 39.25 454 TRP A CA 1
ATOM 1630 C C . TRP A 1 211 ? 9.597 64.026 -27.309 1.00 39.63 454 TRP A C 1
ATOM 1631 O O . TRP A 1 211 ? 9.883 65.031 -26.660 1.00 39.74 454 TRP A O 1
ATOM 1642 N N . ARG A 1 212 ? 10.508 63.147 -27.723 1.00 40.05 455 ARG A N 1
ATOM 1643 C CA . ARG A 1 212 ? 11.928 63.284 -27.379 1.00 40.56 455 ARG A CA 1
ATOM 1644 C C . ARG A 1 212 ? 12.512 64.654 -27.728 1.00 40.70 455 ARG A C 1
ATOM 1645 O O . ARG A 1 212 ? 13.189 65.272 -26.897 1.00 40.50 455 ARG A O 1
ATOM 1653 N N . VAL A 1 213 ? 12.250 65.123 -28.949 1.00 40.88 456 VAL A N 1
ATOM 1654 C CA . VAL A 1 213 ? 12.721 66.445 -29.373 1.00 41.04 456 VAL A CA 1
ATOM 1655 C C . VAL A 1 213 ? 12.061 67.571 -28.578 1.00 41.19 456 VAL A C 1
ATOM 1656 O O . VAL A 1 213 ? 12.556 68.698 -28.589 1.00 41.37 456 VAL A O 1
ATOM 1660 N N . ASN A 1 214 ? 10.951 67.273 -27.900 1.00 41.34 457 ASN A N 1
ATOM 1661 C CA . ASN A 1 214 ? 10.329 68.225 -26.977 1.00 41.64 457 ASN A CA 1
ATOM 1662 C C . ASN A 1 214 ? 10.730 67.962 -25.524 1.00 41.63 457 ASN A C 1
ATOM 1663 O O . ASN A 1 214 ? 9.944 68.175 -24.610 1.00 41.77 457 ASN A O 1
ATOM 1668 N N . ASP A 1 215 ? 11.965 67.519 -25.318 1.00 41.87 458 ASP A N 1
ATOM 1669 C CA . ASP A 1 215 ? 12.504 67.259 -23.980 1.00 42.09 458 ASP A CA 1
ATOM 1670 C C . ASP A 1 215 ? 11.528 66.488 -23.096 1.00 42.06 458 ASP A C 1
ATOM 1671 O O . ASP A 1 215 ? 11.174 66.946 -22.008 1.00 42.10 458 ASP A O 1
ATOM 1676 N N . HIS A 1 216 ? 11.088 65.324 -23.564 1.00 42.08 459 HIS A N 1
ATOM 1677 C CA . HIS A 1 216 ? 10.191 64.494 -22.768 1.00 42.10 459 HIS A CA 1
ATOM 1678 C C . HIS A 1 216 ? 10.893 63.289 -22.158 1.00 42.07 459 HIS A C 1
ATOM 1679 O O . HIS A 1 216 ? 11.840 62.723 -22.714 1.00 41.87 459 HIS A O 1
ATOM 1686 N N . LYS A 1 217 ? 10.388 62.910 -20.991 1.00 42.05 460 LYS A N 1
ATOM 1687 C CA . LYS A 1 217 ? 11.147 62.120 -20.035 1.00 41.86 460 LYS A CA 1
ATOM 1688 C C . LYS A 1 217 ? 11.259 60.647 -20.434 1.00 41.23 460 LYS A C 1
ATOM 1689 O O . LYS A 1 217 ? 12.344 60.165 -20.780 1.00 41.18 460 LYS A O 1
ATOM 1693 N N . PHE A 1 218 ? 10.119 59.961 -20.403 1.00 40.36 461 PHE A N 1
ATOM 1694 C CA . PHE A 1 218 ? 10.064 58.499 -20.368 1.00 39.70 461 PHE A CA 1
ATOM 1695 C C . PHE A 1 218 ? 10.781 58.000 -19.120 1.00 39.28 461 PHE A C 1
ATOM 1696 O O . PHE A 1 218 ? 11.151 58.795 -18.257 1.00 39.42 461 PHE A O 1
ATOM 1704 N N . THR A 1 219 ? 10.916 56.686 -18.998 1.00 38.78 462 THR A N 1
ATOM 1705 C CA . THR A 1 219 ? 11.553 56.076 -17.846 1.00 38.33 462 THR A CA 1
ATOM 1706 C C . THR A 1 219 ? 12.696 55.219 -18.348 1.00 38.13 462 THR A C 1
ATOM 1707 O O . THR A 1 219 ? 12.725 54.872 -19.530 1.00 38.08 462 THR A O 1
ATOM 1711 N N . PRO A 1 220 ? 13.650 54.880 -17.460 1.00 37.90 463 PRO A N 1
ATOM 1712 C CA . PRO A 1 220 ? 14.705 53.926 -17.805 1.00 37.56 463 PRO A CA 1
ATOM 1713 C C . PRO A 1 220 ? 14.171 52.634 -18.429 1.00 37.16 463 PRO A C 1
ATOM 1714 O O . PRO A 1 220 ? 14.766 52.121 -19.374 1.00 37.12 463 PRO A O 1
ATOM 1718 N N . LEU A 1 221 ? 13.053 52.133 -17.910 1.00 36.75 464 LEU A N 1
ATOM 1719 C CA . LEU A 1 221 ? 12.461 50.887 -18.401 1.00 36.48 464 LEU A CA 1
ATOM 1720 C C . LEU A 1 221 ? 11.848 51.029 -19.801 1.00 36.36 464 LEU A C 1
ATOM 1721 O O . LEU A 1 221 ? 12.174 50.253 -20.696 1.00 36.36 464 LEU A O 1
ATOM 1726 N N . LEU A 1 222 ? 10.965 52.009 -19.988 1.00 36.29 465 LEU A N 1
ATOM 1727 C CA . LEU A 1 222 ? 10.382 52.297 -21.308 1.00 36.17 465 LEU A CA 1
ATOM 1728 C C . LEU A 1 222 ? 11.447 52.524 -22.376 1.00 36.32 465 LEU A C 1
ATOM 1729 O O . LEU A 1 222 ? 11.310 52.055 -23.500 1.00 36.05 465 LEU A O 1
ATOM 1734 N N . CYS A 1 223 ? 12.499 53.258 -22.016 1.00 36.80 466 CYS A N 1
ATOM 1735 C CA . CYS A 1 223 ? 13.625 53.514 -22.920 1.00 37.12 466 CYS A CA 1
ATOM 1736 C C . CYS A 1 223 ? 14.360 52.236 -23.290 1.00 37.47 466 CYS A C 1
ATOM 1737 O O . CYS A 1 223 ? 14.863 52.117 -24.402 1.00 37.56 466 CYS A O 1
ATOM 1740 N N . GLU A 1 224 ? 14.438 51.293 -22.356 1.00 38.01 467 GLU A N 1
ATOM 1741 C CA . GLU A 1 224 ? 15.063 50.001 -22.629 1.00 38.58 467 GLU A CA 1
ATOM 1742 C C . GLU A 1 224 ? 14.207 49.186 -23.602 1.00 38.87 467 GLU A C 1
ATOM 1743 O O . GLU A 1 224 ? 14.703 48.752 -24.646 1.00 39.16 467 GLU A O 1
ATOM 1749 N N . ILE A 1 225 ? 12.922 49.019 -23.277 1.00 39.01 468 ILE A N 1
ATOM 1750 C CA . ILE A 1 225 ? 12.008 48.207 -24.090 1.00 39.17 468 ILE A CA 1
ATOM 1751 C C . ILE A 1 225 ? 11.740 48.768 -25.489 1.00 39.44 468 ILE A C 1
ATOM 1752 O O . ILE A 1 225 ? 11.373 48.012 -26.389 1.00 39.11 468 ILE A O 1
ATOM 1757 N N . TRP A 1 226 ? 11.917 50.082 -25.664 1.00 39.99 469 TRP A N 1
ATOM 1758 C CA . TRP A 1 226 ? 11.648 50.747 -26.947 1.00 40.39 469 TRP A CA 1
ATOM 1759 C C . TRP A 1 226 ? 12.882 51.366 -27.599 1.00 40.96 469 TRP A C 1
ATOM 1760 O O . TRP A 1 226 ? 12.756 52.140 -28.549 1.00 41.00 469 TRP A O 1
ATOM 1771 N N . ASP A 1 227 ? 14.070 51.028 -27.108 1.00 41.67 470 ASP A N 1
ATOM 1772 C CA . ASP A 1 227 ? 15.307 51.515 -27.717 1.00 42.31 470 ASP A CA 1
ATOM 1773 C C . ASP A 1 227 ? 15.280 53.034 -27.962 1.00 42.72 470 ASP A C 1
ATOM 1774 O O . ASP A 1 227 ? 15.550 53.506 -29.066 1.00 42.72 470 ASP A O 1
ATOM 1779 N N . VAL A 1 228 ? 14.925 53.789 -26.926 1.00 43.41 471 VAL A N 1
ATOM 1780 C CA . VAL A 1 228 ? 15.083 55.239 -26.936 1.00 43.98 471 VAL A CA 1
ATOM 1781 C C . VAL A 1 228 ? 16.537 55.516 -26.570 1.00 44.55 471 VAL A C 1
ATOM 1782 O O . VAL A 1 228 ? 16.968 55.194 -25.457 1.00 44.57 471 VAL A O 1
ATOM 1784 N N . GLN A 1 229 ? 17.290 56.093 -27.510 1.00 45.15 472 GLN A N 1
ATOM 1785 C CA . GLN A 1 229 ? 18.748 56.260 -27.356 1.00 45.59 472 GLN A CA 1
ATOM 1786 C C . GLN A 1 229 ? 19.133 57.106 -26.136 1.00 45.85 472 GLN A C 1
ATOM 1787 O O . GLN A 1 229 ? 18.312 57.828 -25.556 1.00 46.08 472 GLN A O 1
ATOM 1790 N N . ASP B 2 1 ? 23.926 44.954 -21.944 1.00 64.00 745 ASP B N 1
ATOM 1791 C CA . ASP B 2 1 ? 22.816 45.662 -22.643 1.00 64.02 745 ASP B CA 1
ATOM 1792 C C . ASP B 2 1 ? 21.463 45.093 -22.213 1.00 64.01 745 ASP B C 1
ATOM 1793 O O . ASP B 2 1 ? 21.355 43.900 -21.895 1.00 64.06 745 ASP B O 1
ATOM 1795 N N . HIS B 2 2 ? 20.441 45.952 -22.202 1.00 63.80 746 HIS B N 1
ATOM 1796 C CA . HIS B 2 2 ? 19.061 45.544 -21.896 1.00 63.60 746 HIS B CA 1
ATOM 1797 C C . HIS B 2 2 ? 18.955 44.806 -20.556 1.00 62.78 746 HIS B C 1
ATOM 1798 O O . HIS B 2 2 ? 18.441 43.686 -20.481 1.00 62.76 746 HIS B O 1
ATOM 1805 N N . GLN B 2 3 ? 19.429 45.467 -19.503 1.00 61.74 747 GLN B N 1
ATOM 1806 C CA . GLN B 2 3 ? 19.576 44.851 -18.183 1.00 61.01 747 GLN B CA 1
ATOM 1807 C C . GLN B 2 3 ? 18.282 44.766 -17.360 1.00 60.08 747 GLN B C 1
ATOM 1808 O O . GLN B 2 3 ? 18.055 43.763 -16.676 1.00 59.81 747 GLN B O 1
ATOM 1814 N N . LEU B 2 4 ? 17.447 45.806 -17.419 1.00 59.04 748 LEU B N 1
ATOM 1815 C CA . LEU B 2 4 ? 16.207 45.861 -16.624 1.00 58.19 748 LEU B CA 1
ATOM 1816 C C . LEU B 2 4 ? 15.199 44.787 -17.002 1.00 57.53 748 LEU B C 1
ATOM 1817 O O . LEU B 2 4 ? 14.509 44.251 -16.138 1.00 57.34 748 LEU B O 1
ATOM 1822 N N . LEU B 2 5 ? 15.105 44.488 -18.292 1.00 56.80 749 LEU B N 1
ATOM 1823 C CA . LEU B 2 5 ? 14.258 43.405 -18.764 1.00 56.28 749 LEU B CA 1
ATOM 1824 C C . LEU B 2 5 ? 14.804 42.072 -18.276 1.00 56.02 749 LEU B C 1
ATOM 1825 O O . LEU B 2 5 ? 14.045 41.220 -17.812 1.00 55.95 749 LEU B O 1
ATOM 1830 N N . ARG B 2 6 ? 16.122 41.900 -18.383 1.00 55.71 750 ARG B N 1
ATOM 1831 C CA . ARG B 2 6 ? 16.798 40.715 -17.856 1.00 55.50 750 ARG B CA 1
ATOM 1832 C C . ARG B 2 6 ? 16.480 40.556 -16.374 1.00 55.23 750 ARG B C 1
ATOM 1833 O O . ARG B 2 6 ? 16.014 39.508 -15.936 1.00 55.18 750 ARG B O 1
ATOM 1835 N N . TYR B 2 7 ? 16.716 41.620 -15.618 1.00 55.00 751 TYR B N 1
ATOM 1836 C CA . TYR B 2 7 ? 16.442 41.638 -14.185 1.00 54.93 751 TYR B CA 1
ATOM 1837 C C . TYR B 2 7 ? 15.000 41.247 -13.838 1.00 54.87 751 TYR B C 1
ATOM 1838 O O . TYR B 2 7 ? 14.776 40.454 -12.921 1.00 54.75 751 TYR B O 1
ATOM 1847 N N . LEU B 2 8 ? 14.033 41.811 -14.561 1.00 54.90 752 LEU B N 1
ATOM 1848 C CA . LEU B 2 8 ? 12.612 41.541 -14.302 1.00 54.90 752 LEU B CA 1
ATOM 1849 C C . LEU B 2 8 ? 12.234 40.097 -14.644 1.00 55.20 752 LEU B C 1
ATOM 1850 O O . LEU B 2 8 ? 11.402 39.492 -13.962 1.00 54.98 752 LEU B O 1
ATOM 1855 N N . LEU B 2 9 ? 12.849 39.558 -15.700 1.00 55.61 753 LEU B N 1
ATOM 1856 C CA . LEU B 2 9 ? 12.614 38.173 -16.130 1.00 55.90 753 LEU B CA 1
ATOM 1857 C C . LEU B 2 9 ? 13.118 37.135 -15.122 1.00 56.28 753 LEU B C 1
ATOM 1858 O O . LEU B 2 9 ? 12.530 36.058 -14.994 1.00 56.57 753 LEU B O 1
ATOM 1863 N N . ASP B 2 10 ? 14.201 37.459 -14.418 1.00 56.61 754 ASP B N 1
ATOM 1864 C CA . ASP B 2 10 ? 14.806 36.542 -13.446 1.00 56.85 754 ASP B CA 1
ATOM 1865 C C . ASP B 2 10 ? 14.375 36.822 -11.996 1.00 57.02 754 ASP B C 1
ATOM 1866 O O . ASP B 2 10 ? 14.837 36.148 -11.074 1.00 57.10 754 ASP B O 1
ATOM 1871 N N . LYS B 2 11 ? 13.488 37.799 -11.796 1.00 57.17 755 LYS B N 1
ATOM 1872 C CA . LYS B 2 11 ? 12.975 38.127 -10.459 1.00 57.20 755 LYS B CA 1
ATOM 1873 C C . LYS B 2 11 ? 11.725 37.305 -10.145 1.00 57.18 755 LYS B C 1
ATOM 1874 O O . LYS B 2 11 ? 11.816 36.204 -9.597 1.00 57.11 755 LYS B O 1
#

GO terms:
  GO:0000976 transcription cis-regulatory region binding (F, IMP)
  GO:0006355 regulation of DNA-templated transcription (P, IMP)
  GO:0005515 protein binding (F, IPI)
  GO:0000977 RNA polymerase II transcription regulatory region sequence-specific DNA binding (F, IDA)
  GO:0045944 positive regulation of transcription by RNA polymerase II (P, IDA)
  GO:0032052 bile acid binding (F, IDA)
  GO:0038186 bile acid nuclear receptor activity (F, IDA)
  GO:1905695 positive regulation of phosphatidic acid biosynthetic process (P, IDA)
  GO:0038185 nuclear receptor-mediated bile acid signaling pathway (P, TAS)
  GO:1903413 cellular response to bile acid (P, IMP)
  GO:0004879 nuclear receptor activity (F, IDA)
  GO:0001228 DNA-binding transcription activator activity, RNA polymerase II-specific (F, IDA)
  GO:0045893 positive regulation of DNA-templated transcription (P, IDA)
  GO:0010903 negative regulation of very-low-density lipoprotein particle remodeling (P, IDA)
  GO:0000785 chromatin (C, IC)
  GO:0035356 intracellular triglyceride homeostasis (P, IDA)
  GO:0043066 negative regulation of apoptotic process (P, IDA)
  GO:0043124 negative regulation of canonical NF-kappaB signal transduction (P, IDA)
  GO:0010988 regulation of low-density lipoprotein particle clearance (P, IDA)
  GO:0032689 negative regulation of type II interferon production (P, IDA)

InterPro domains:
  IPR000536 Nuclear hormone receptor, ligand-binding domain [PF00104] (298-469)
  IPR000536 Nuclear hormone receptor, ligand-binding domain [PS51843] (262-486)
  IPR000536 Nuclear hormone receptor, ligand-binding domain [SM00430] (303-458)
  IPR001628 Zinc finger, nuclear hormone receptor-type [PF00105] (136-202)
  IPR001628 Zinc finger, nuclear hormone receptor-type [PR00047] (137-153)
  IPR001628 Zinc finger, nuclear hormone receptor-type [PR00047] (153-168)
  IPR001628 Zinc finger, nuclear hormone receptor-type [PR00047] (186-194)
  IPR001628 Zinc finger, nuclear hormone receptor-type [PR00047] (194-202)
  IPR001628 Zinc finger, nuclear hormone receptor-type [PS00031] (137-163)
  IPR001628 Zinc finger, nuclear hormone receptor-type [PS51030] (134-209)
  IPR001628 Zinc finger, nuclear hormone receptor-type [SM00399] (134-205)
  IPR001723 Nuclear hormone receptor [PR00398] (304-325)
  IPR001723 Nuclear hormone receptor [PR00398] (325-341)
  IPR001723 Nuclear hormone receptor [PR00398] (389-404)
  IPR001723 Nuclear hormone receptor [PR00398] (446-463)
  IPR001728 Thyroid hormone receptor [PR00546] (125-139)
  IPR001728 Thyroid hormone receptor [PR00546] (301-322)
  IPR001728 Thyroid hormone receptor [PR00546] (327-346)
  IPR001728 Thyroid hormone receptor [PR00546] (389-411)
  IPR013088 Zinc finger, NHR/GATA-type [G3DSA:3.30.50.10] (129-211)

Solvent-accessible surface area: 11928 Å² total; per-residue (Å²): 109,124,66,112,110,39,50,86,26,21,145,53,2,29,97,22,34,88,65,110,38,53,57,121,131,37,6,51,68,5,101,163,51,118,95,35,53,67,36,2,4,79,1,33,16,45,20,22,21,28,19,0,72,29,14,3,102,15,0,54,60,5,54,35,0,116,96,15,75,123,73,2,8,33,12,0,6,45,20,1,4,7,3,2,28,19,2,78,22,0,1,13,32,46,81,69,31,117,52,3,37,24,112,49,15,52,100,0,16,120,77,2,54,27,46,109,132,47,11,94,46,10,23,67,6,11,62,42,0,23,154,35,82,10,75,63,50,16,3,0,0,2,6,0,0,0,2,3,8,21,91,13,126,183,12,81,71,105,80,35,0,42,66,37,22,45,55,4,49,78,7,0,90,27,15,7,69,44,126,73,101,103,74,104,115,17,31,60,51,1,48,30,24,38,96,66,0,58,68,21,35,129,69,21,60,104,19,10,112,52,24,94,123,92,135,49,102,21,34,107,19,3,29,23,4,45,92,19,141,131,70,134,58,0,39,147,32,16,109,91